Protein AF-A0A820L2K6-F1 (afdb_monomer)

Nearest PDB structures (foldseek):
  6vpf-assembly2_A  TM=1.671E-01  e=7.216E+00  Homo sapiens

Solvent-accessible surface area (backbone atoms only — not comparable to full-atom values): 13114 Å² total; per-residue (Å²): 139,86,58,89,90,57,78,72,39,79,43,79,48,84,69,95,65,94,72,76,64,58,53,82,76,34,88,43,41,77,49,78,29,68,50,70,67,65,42,49,53,51,50,53,52,48,51,54,49,54,50,33,59,61,49,67,62,42,79,58,65,92,82,68,69,60,86,91,59,66,51,74,70,55,54,60,49,43,43,42,59,53,47,65,74,41,47,82,71,53,84,87,52,91,59,36,60,58,56,34,49,54,52,47,47,63,72,37,61,93,37,67,70,59,45,52,51,49,53,48,46,70,76,68,64,48,64,90,46,32,60,59,51,45,69,67,73,30,72,64,28,53,54,49,56,46,24,38,37,59,64,35,57,68,57,47,56,41,41,37,63,56,53,39,29,30,50,54,52,49,52,52,54,48,51,56,41,69,74,38,93,66,78,75,83,90,73,44,70,92,79,83,71,55,76,66,56,50,48,52,52,67,76,46,67,95,58,56,73,36,53,43,58,89,86,81,68,93

Sequence (218 aa):
MNLPQIDSIFIFCTDKTEDKNFTNEYVKIVGVYEDLDSLYLSLEEQVKFVEKQLETFHIFDQFQKSIGNLPKQSAEFFWFQILKNTIDRFPQNLNSKTQALDICRSYYRGNSKQLKEIDDFENNYQSNSAIQWYSNKSFVYKLISKALRTEDINQLYNFRFFLRDLTKNLAREHHKLMESPEKTLTVYRGMRLSSEELNKFKENQGKIISTDGYLCTT

Structure (mmCIF, N/CA/C/O backbone):
data_AF-A0A820L2K6-F1
#
_entry.id   AF-A0A820L2K6-F1
#
loop_
_atom_site.group_PDB
_atom_site.id
_atom_site.type_symbol
_atom_site.label_atom_id
_atom_site.label_alt_id
_atom_site.label_comp_id
_atom_site.label_asym_id
_atom_site.label_entity_id
_atom_site.label_seq_id
_atom_site.pdbx_PDB_ins_code
_atom_site.Cartn_x
_atom_site.Cartn_y
_atom_site.Cartn_z
_atom_site.occupancy
_atom_site.B_iso_or_equiv
_atom_site.auth_seq_id
_atom_site.auth_comp_id
_atom_site.auth_asym_id
_atom_site.auth_atom_id
_atom_site.pdbx_PDB_model_num
ATOM 1 N N . MET A 1 1 ? 10.761 6.698 -20.585 1.00 47.47 1 MET A N 1
ATOM 2 C CA . MET A 1 1 ? 9.310 6.756 -20.875 1.00 47.47 1 MET A CA 1
ATOM 3 C C . MET A 1 1 ? 8.526 6.425 -19.612 1.00 47.47 1 MET A C 1
ATOM 5 O O . MET A 1 1 ? 8.577 5.289 -19.173 1.00 47.47 1 MET A O 1
ATOM 9 N N . ASN A 1 2 ? 7.817 7.380 -19.006 1.00 49.19 2 ASN A N 1
ATOM 10 C CA . ASN A 1 2 ? 6.852 7.081 -17.942 1.00 49.19 2 ASN A CA 1
ATOM 11 C C . ASN A 1 2 ? 5.496 7.668 -18.344 1.00 49.19 2 ASN A C 1
ATOM 13 O O . ASN A 1 2 ? 5.172 8.801 -18.002 1.00 49.19 2 ASN A O 1
ATOM 17 N N . LEU A 1 3 ? 4.754 6.913 -19.157 1.00 61.94 3 LEU A N 1
ATOM 18 C CA . LEU A 1 3 ? 3.401 7.265 -19.581 1.00 61.94 3 LEU A CA 1
ATOM 19 C C . LEU A 1 3 ? 2.416 6.720 -18.537 1.00 61.94 3 LEU A C 1
ATOM 21 O O . LEU A 1 3 ? 2.362 5.500 -18.376 1.00 61.94 3 LEU A O 1
ATOM 25 N N . PRO A 1 4 ? 1.658 7.564 -17.810 1.00 59.22 4 PRO A N 1
ATOM 26 C CA . PRO A 1 4 ? 0.758 7.113 -16.741 1.00 59.22 4 PRO A CA 1
ATOM 27 C C . PRO A 1 4 ? -0.322 6.136 -17.216 1.00 59.22 4 PRO A C 1
ATOM 29 O O . PRO A 1 4 ? -0.767 5.302 -16.441 1.00 59.22 4 PRO A O 1
ATOM 32 N N . GLN A 1 5 ? -0.710 6.232 -18.489 1.00 67.56 5 GLN A N 1
ATOM 33 C CA . GLN A 1 5 ? -1.733 5.397 -19.123 1.00 67.56 5 GLN A CA 1
ATOM 34 C C . GLN A 1 5 ? -1.284 3.968 -19.467 1.00 67.56 5 GLN A C 1
ATOM 36 O O . GLN A 1 5 ? -2.114 3.159 -19.860 1.00 67.56 5 GLN A O 1
ATOM 41 N N . ILE A 1 6 ? 0.012 3.665 -19.360 1.00 73.69 6 ILE A N 1
ATOM 42 C CA . ILE A 1 6 ? 0.566 2.346 -19.688 1.00 73.69 6 ILE A CA 1
ATOM 43 C C . ILE A 1 6 ? 0.959 1.661 -18.381 1.00 73.69 6 ILE A C 1
ATOM 45 O O . ILE A 1 6 ? 1.820 2.183 -17.671 1.00 73.69 6 ILE A O 1
ATOM 49 N N . ASP A 1 7 ? 0.334 0.529 -18.053 1.00 76.19 7 ASP A N 1
ATOM 50 C CA . ASP A 1 7 ? 0.695 -0.282 -16.878 1.00 76.19 7 ASP A CA 1
ATOM 51 C C . ASP A 1 7 ? 1.946 -1.122 -17.168 1.00 76.19 7 ASP A C 1
ATOM 53 O O . ASP A 1 7 ? 2.978 -0.923 -16.526 1.00 76.19 7 ASP A O 1
ATOM 57 N N . SER A 1 8 ? 1.872 -1.943 -18.219 1.00 84.56 8 SER A N 1
ATOM 58 C CA . SER A 1 8 ? 2.896 -2.919 -18.594 1.00 84.56 8 SER A CA 1
ATOM 59 C C . SER A 1 8 ? 3.145 -2.946 -20.099 1.00 84.56 8 SER A C 1
ATOM 61 O O . SER A 1 8 ? 2.249 -2.678 -20.899 1.00 84.56 8 SER A O 1
ATOM 63 N N . ILE A 1 9 ? 4.383 -3.251 -20.478 1.00 86.50 9 ILE A N 1
ATOM 64 C CA . ILE A 1 9 ? 4.863 -3.361 -21.856 1.00 86.50 9 ILE A CA 1
ATOM 65 C C . ILE A 1 9 ? 5.448 -4.761 -22.038 1.00 86.50 9 ILE A C 1
ATOM 67 O O . ILE A 1 9 ? 6.317 -5.180 -21.273 1.00 86.50 9 ILE A O 1
ATOM 71 N N . PHE A 1 10 ? 4.995 -5.450 -23.080 1.00 89.81 10 PHE A N 1
ATOM 72 C CA . PHE A 1 10 ? 5.483 -6.761 -23.495 1.00 89.81 10 PHE A CA 1
ATOM 73 C C . PHE A 1 10 ? 6.107 -6.622 -24.876 1.00 89.81 10 PHE A C 1
ATOM 75 O O . PHE A 1 10 ? 5.536 -5.960 -25.745 1.00 89.81 10 PHE A O 1
ATOM 82 N N . ILE A 1 11 ? 7.272 -7.227 -25.080 1.00 87.88 11 ILE A N 1
ATOM 83 C CA . ILE A 1 11 ? 7.978 -7.170 -26.359 1.00 87.88 11 ILE A CA 1
ATOM 84 C C . ILE A 1 11 ? 8.081 -8.594 -26.893 1.00 87.88 11 ILE A C 1
ATOM 86 O O . ILE A 1 11 ? 8.684 -9.443 -26.250 1.00 87.88 11 ILE A O 1
ATOM 90 N N . PHE A 1 12 ? 7.502 -8.864 -28.058 1.00 87.81 12 PHE A N 1
ATOM 91 C CA . PHE A 1 12 ? 7.647 -10.148 -28.742 1.00 87.81 12 PHE A CA 1
ATOM 92 C C . PHE A 1 12 ? 8.654 -9.999 -29.883 1.00 87.81 12 PHE A C 1
ATOM 94 O O . PHE A 1 12 ? 8.468 -9.139 -30.745 1.00 87.81 12 PHE A O 1
ATOM 101 N N . CYS A 1 13 ? 9.724 -10.793 -29.874 1.00 82.25 13 CYS A N 1
ATOM 102 C CA . CYS A 1 13 ? 10.782 -10.724 -30.878 1.00 82.25 13 CYS A CA 1
ATOM 103 C C . CYS A 1 13 ? 11.297 -12.122 -31.217 1.00 82.25 13 CYS A C 1
ATOM 105 O O . CYS A 1 13 ? 11.809 -12.826 -30.353 1.00 82.25 13 CYS A O 1
ATOM 107 N N . THR A 1 14 ? 11.195 -12.503 -32.488 1.00 71.88 14 THR A N 1
ATOM 108 C CA . THR A 1 14 ? 11.654 -13.804 -32.998 1.00 71.88 14 THR A CA 1
ATOM 109 C C . THR A 1 14 ? 13.129 -13.805 -33.401 1.00 71.88 14 THR A C 1
ATOM 111 O O . THR A 1 14 ? 13.731 -14.871 -33.498 1.00 71.88 14 THR A O 1
ATOM 114 N N . ASP A 1 15 ? 13.721 -12.626 -33.620 1.00 69.94 15 ASP A N 1
ATOM 115 C CA . ASP A 1 15 ? 15.127 -12.482 -34.000 1.00 69.94 15 ASP A CA 1
ATOM 116 C C . ASP A 1 15 ? 16.006 -12.164 -32.787 1.00 69.94 15 ASP A C 1
ATOM 118 O O . ASP A 1 15 ? 15.718 -11.270 -31.987 1.00 69.94 15 ASP A O 1
ATOM 122 N N . LYS A 1 16 ? 17.120 -12.895 -32.661 1.00 63.25 16 LYS A N 1
ATOM 123 C CA . LYS A 1 16 ? 18.158 -12.659 -31.650 1.00 63.25 16 LYS A CA 1
ATOM 124 C C . LYS A 1 16 ? 18.941 -11.389 -31.989 1.00 63.25 16 LYS A C 1
ATOM 126 O O . LYS A 1 16 ? 20.047 -11.474 -32.512 1.00 63.25 16 LYS A O 1
ATOM 131 N N . THR A 1 17 ? 18.396 -10.214 -31.701 1.00 55.66 17 THR A N 1
ATOM 132 C CA . THR A 1 17 ? 19.185 -8.975 -31.743 1.00 55.66 17 THR A CA 1
ATOM 133 C C . THR A 1 17 ? 19.768 -8.670 -30.367 1.00 55.66 17 THR A C 1
ATOM 135 O O . THR A 1 17 ? 19.082 -8.762 -29.351 1.00 55.66 17 THR A O 1
ATOM 138 N N . GLU A 1 18 ? 21.057 -8.340 -30.363 1.00 54.56 18 GLU A N 1
ATOM 139 C CA . GLU A 1 18 ? 22.020 -8.376 -29.252 1.00 54.56 18 GLU A CA 1
ATOM 140 C C . GLU A 1 18 ? 21.748 -7.441 -28.056 1.00 54.56 18 GLU A C 1
ATOM 142 O O . GLU A 1 18 ? 22.496 -7.482 -27.084 1.00 54.56 18 GLU A O 1
ATOM 147 N N . ASP A 1 19 ? 20.657 -6.677 -28.036 1.00 56.38 19 ASP A N 1
ATOM 148 C CA . ASP A 1 19 ? 20.348 -5.738 -26.951 1.00 56.38 19 ASP A CA 1
ATOM 149 C C . ASP A 1 19 ? 19.101 -6.149 -26.153 1.00 56.38 19 ASP A C 1
ATOM 151 O O . ASP A 1 19 ? 18.050 -5.508 -26.175 1.00 56.38 19 ASP A O 1
ATOM 155 N N . LYS A 1 20 ? 19.227 -7.221 -25.361 1.00 56.69 20 LYS A N 1
ATOM 156 C CA . LYS A 1 20 ? 18.234 -7.581 -24.326 1.00 56.69 20 LYS A CA 1
ATOM 157 C C . LYS A 1 20 ? 18.327 -6.712 -23.057 1.00 56.69 20 LYS A C 1
ATOM 159 O O . LYS A 1 20 ? 17.612 -6.965 -22.093 1.00 56.69 20 LYS A O 1
ATOM 164 N N . ASN A 1 21 ? 19.189 -5.692 -23.032 1.00 56.41 21 ASN A N 1
ATOM 165 C CA . ASN A 1 21 ? 19.516 -4.938 -21.814 1.00 56.41 21 ASN A CA 1
ATOM 166 C C . ASN A 1 21 ? 18.499 -3.846 -21.430 1.00 56.41 21 ASN A C 1
ATOM 168 O O . ASN A 1 21 ? 18.564 -3.328 -20.314 1.00 56.41 21 ASN A O 1
ATOM 172 N N . PHE A 1 22 ? 17.528 -3.513 -22.289 1.00 61.34 22 PHE A N 1
ATOM 173 C CA . PHE A 1 22 ? 16.541 -2.466 -21.979 1.00 61.34 22 PHE A CA 1
ATOM 174 C C . PHE A 1 22 ? 15.506 -2.874 -20.920 1.00 61.34 22 PHE A C 1
ATOM 176 O O . PHE A 1 22 ? 14.883 -2.000 -20.316 1.00 61.34 22 PHE A O 1
ATOM 183 N N . THR A 1 23 ? 15.328 -4.172 -20.647 1.00 56.16 23 THR A N 1
ATOM 184 C CA . THR A 1 23 ? 14.446 -4.655 -19.564 1.00 56.16 23 THR A CA 1
ATOM 185 C C . THR A 1 23 ? 14.890 -4.126 -18.199 1.00 56.16 23 THR A C 1
ATOM 187 O O . THR A 1 23 ? 14.053 -3.758 -17.380 1.00 56.16 23 THR A O 1
ATOM 190 N N . ASN A 1 24 ? 16.201 -3.976 -17.982 1.00 57.91 24 ASN A N 1
ATOM 191 C CA . ASN A 1 24 ? 16.752 -3.403 -16.750 1.00 57.91 24 ASN A CA 1
ATOM 192 C C . ASN A 1 24 ? 16.634 -1.872 -16.688 1.00 57.91 24 ASN A C 1
ATOM 194 O O . ASN A 1 24 ? 16.701 -1.290 -15.605 1.00 57.91 24 ASN A O 1
ATOM 198 N N . GLU A 1 25 ? 16.473 -1.200 -17.830 1.00 61.66 25 GLU A N 1
ATOM 199 C CA . GLU A 1 25 ? 16.386 0.262 -17.887 1.00 61.66 25 GLU A CA 1
ATOM 200 C C . GLU A 1 25 ? 14.963 0.794 -17.677 1.00 61.66 25 GLU A C 1
ATOM 202 O O . GLU A 1 25 ? 14.797 1.935 -17.231 1.00 61.66 25 GLU A O 1
ATOM 207 N N . TYR A 1 26 ? 13.936 -0.015 -17.964 1.00 68.69 26 TYR A N 1
ATOM 208 C CA . TYR A 1 26 ? 12.539 0.413 -17.932 1.00 68.69 26 TYR A CA 1
ATOM 209 C C . TYR A 1 26 ? 11.650 -0.552 -17.148 1.00 68.69 26 TYR A C 1
ATOM 211 O O . TYR A 1 26 ? 11.213 -1.579 -17.649 1.00 68.69 26 TYR A O 1
ATOM 219 N N . VAL A 1 27 ? 11.248 -0.123 -15.953 1.00 70.75 27 VAL A N 1
ATOM 220 C CA . VAL A 1 27 ? 10.466 -0.921 -14.987 1.00 70.75 27 VAL A CA 1
ATOM 221 C C . VAL A 1 27 ? 9.067 -1.328 -15.480 1.00 70.75 27 VAL A C 1
ATOM 223 O O . VAL A 1 27 ? 8.445 -2.213 -14.908 1.00 70.75 27 VAL A O 1
ATOM 226 N N . LYS A 1 28 ? 8.547 -0.687 -16.537 1.00 77.00 28 LYS A N 1
ATOM 227 C CA . LYS A 1 28 ? 7.266 -1.069 -17.161 1.00 77.00 28 LYS A CA 1
ATOM 228 C C . LYS A 1 28 ? 7.406 -2.177 -18.204 1.00 77.00 28 LYS A C 1
ATOM 230 O O . LYS A 1 28 ? 6.387 -2.683 -18.658 1.00 77.00 28 LYS A O 1
ATOM 235 N N . ILE A 1 29 ? 8.624 -2.516 -18.626 1.00 82.81 29 ILE A N 1
ATOM 236 C CA . ILE A 1 29 ? 8.854 -3.650 -19.520 1.00 82.81 29 ILE A CA 1
ATOM 237 C C . ILE A 1 29 ? 8.825 -4.906 -18.657 1.00 82.81 29 ILE A C 1
ATOM 239 O O . ILE A 1 29 ? 9.717 -5.118 -17.842 1.00 82.81 29 ILE A O 1
ATOM 243 N N . VAL A 1 30 ? 7.783 -5.715 -18.832 1.00 83.00 30 VAL A N 1
ATOM 244 C CA . VAL A 1 30 ? 7.606 -6.968 -18.085 1.00 83.00 30 VAL A CA 1
ATOM 245 C C . VAL A 1 30 ? 8.575 -8.024 -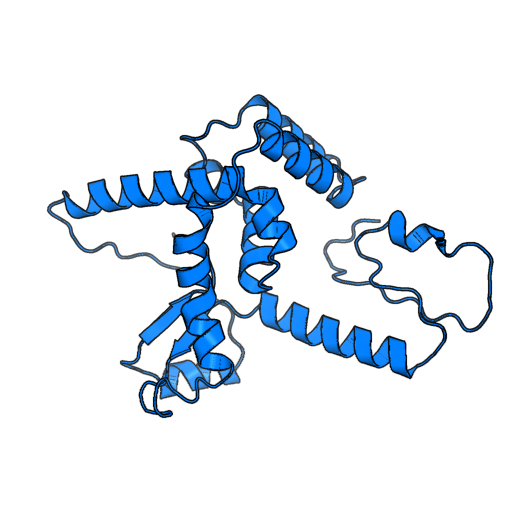18.602 1.00 83.00 30 VAL A C 1
ATOM 247 O O . VAL A 1 30 ? 9.197 -8.737 -17.820 1.00 83.00 30 VAL A O 1
ATOM 250 N N . GLY A 1 31 ? 8.763 -8.076 -19.920 1.00 83.94 31 GLY A N 1
ATOM 251 C CA . GLY A 1 31 ? 9.686 -9.015 -20.532 1.00 83.94 31 GLY A CA 1
ATOM 252 C C . GLY A 1 31 ? 9.797 -8.867 -22.041 1.00 83.94 31 GLY A C 1
ATOM 253 O O . GLY A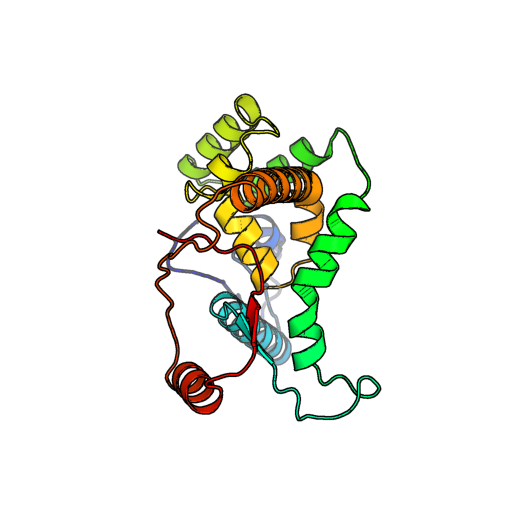 1 31 ? 9.022 -8.158 -22.694 1.00 83.94 31 GLY A O 1
ATOM 254 N N . VAL A 1 32 ? 10.798 -9.567 -22.569 1.00 85.62 32 VAL A N 1
ATOM 255 C CA . VAL A 1 32 ? 10.998 -9.804 -23.997 1.00 85.62 32 VAL A CA 1
ATOM 256 C C . VAL A 1 32 ? 10.832 -11.304 -24.224 1.00 85.62 32 VAL A C 1
ATOM 258 O O . VAL A 1 32 ? 11.517 -12.090 -23.571 1.00 85.62 32 VAL A O 1
ATOM 261 N N . TYR A 1 33 ? 9.931 -11.687 -25.121 1.00 88.31 33 TYR A N 1
ATOM 262 C CA . TYR A 1 33 ? 9.495 -13.067 -25.331 1.00 88.31 33 TYR A CA 1
ATOM 263 C C . TYR A 1 33 ? 9.814 -13.505 -26.759 1.00 88.31 33 TYR A C 1
ATOM 265 O O . TYR A 1 33 ? 9.616 -12.739 -27.705 1.00 88.31 33 TYR A O 1
ATOM 273 N N . GLU A 1 34 ? 10.312 -14.731 -26.899 1.00 87.56 34 GLU A N 1
ATOM 274 C CA . GLU A 1 34 ? 10.698 -15.326 -28.188 1.00 87.56 34 GLU A CA 1
ATOM 275 C C . GLU A 1 34 ? 9.646 -16.315 -28.709 1.00 87.56 34 GLU A C 1
ATOM 277 O O . GLU A 1 34 ? 9.614 -16.630 -29.897 1.00 87.56 34 GLU A O 1
ATOM 282 N N . ASP A 1 35 ? 8.756 -16.776 -27.832 1.00 90.12 35 ASP A N 1
ATOM 283 C CA . ASP A 1 35 ? 7.676 -17.704 -28.135 1.00 90.12 35 ASP A CA 1
ATOM 284 C C . ASP A 1 35 ? 6.330 -17.177 -27.611 1.00 90.12 35 ASP A C 1
ATOM 286 O O . ASP A 1 35 ? 6.260 -16.340 -26.706 1.00 90.12 35 ASP A O 1
ATOM 290 N N . LEU A 1 36 ? 5.248 -17.628 -28.246 1.00 89.38 36 LEU A N 1
ATOM 291 C CA . LEU A 1 36 ? 3.902 -17.161 -27.925 1.00 89.38 36 LEU A CA 1
ATOM 292 C C . LEU A 1 36 ? 3.398 -17.709 -26.588 1.00 89.38 36 LEU A C 1
ATOM 294 O O . LEU A 1 36 ? 2.608 -17.028 -25.939 1.00 89.38 36 LEU A O 1
ATOM 298 N N . ASP A 1 37 ? 3.849 -18.891 -26.164 1.00 91.88 37 ASP A N 1
ATOM 299 C CA . ASP A 1 37 ? 3.376 -19.523 -24.932 1.00 91.88 37 ASP A CA 1
ATOM 300 C C . ASP A 1 37 ? 3.876 -18.753 -23.702 1.00 91.88 37 ASP A C 1
ATOM 302 O O . ASP A 1 37 ? 3.092 -18.422 -22.811 1.00 91.88 37 ASP A O 1
ATOM 306 N N . SER A 1 38 ? 5.159 -18.383 -23.670 1.00 88.88 38 SER A N 1
ATOM 307 C CA . SER A 1 38 ? 5.744 -17.580 -22.591 1.00 88.88 38 SER A CA 1
ATOM 308 C C . SER A 1 38 ? 5.165 -16.166 -22.538 1.00 88.88 38 SER A C 1
ATOM 310 O O . SER A 1 38 ? 4.880 -15.654 -21.450 1.00 88.88 38 SER A O 1
ATOM 312 N N . LEU A 1 39 ? 4.914 -15.555 -23.702 1.00 90.50 39 LEU A N 1
ATOM 313 C CA . LEU A 1 39 ? 4.201 -14.283 -23.789 1.00 90.50 39 LEU A CA 1
ATOM 314 C C . LEU A 1 39 ? 2.780 -14.410 -23.231 1.00 90.50 39 LEU A C 1
ATOM 316 O O . LEU A 1 39 ? 2.359 -13.571 -22.436 1.00 90.50 39 LEU A O 1
ATOM 320 N N . TYR A 1 40 ? 2.045 -15.448 -23.638 1.00 89.62 40 TYR A N 1
ATOM 321 C CA . TYR A 1 40 ? 0.670 -15.678 -23.206 1.00 89.62 40 TYR A CA 1
ATOM 322 C C . TYR A 1 40 ? 0.586 -15.874 -21.691 1.00 89.62 40 TYR A C 1
ATOM 324 O O . TYR A 1 40 ? -0.213 -15.208 -21.036 1.00 89.62 40 TYR A O 1
ATOM 332 N N . LEU A 1 41 ? 1.452 -16.717 -21.123 1.00 89.12 41 LEU A N 1
ATOM 333 C CA . LEU A 1 41 ? 1.521 -16.935 -19.678 1.00 89.12 41 LEU A CA 1
ATOM 334 C C . LEU A 1 41 ? 1.784 -15.628 -18.926 1.00 89.12 41 LEU A C 1
ATOM 336 O O . LEU A 1 41 ? 1.093 -15.320 -17.957 1.00 89.12 41 LEU A O 1
ATOM 340 N N . SER A 1 42 ? 2.735 -14.821 -19.399 1.00 88.25 42 SER A N 1
ATOM 341 C CA . SER A 1 42 ? 3.065 -13.559 -18.737 1.00 88.25 42 SER A CA 1
ATOM 342 C C . SER A 1 42 ? 1.964 -12.503 -18.878 1.00 88.25 42 SER A C 1
ATOM 344 O O . SER A 1 42 ? 1.721 -11.737 -17.944 1.00 88.25 42 SER A O 1
ATOM 346 N N . LEU A 1 43 ? 1.250 -12.482 -20.008 1.00 88.56 43 LEU A N 1
ATOM 347 C CA . LEU A 1 43 ? 0.046 -11.668 -20.171 1.00 88.56 43 LEU A CA 1
ATOM 348 C C . LEU A 1 43 ? -1.045 -12.096 -19.188 1.00 88.56 43 LEU A C 1
ATOM 350 O O . LEU A 1 43 ? -1.633 -11.242 -18.528 1.00 88.56 43 LEU A O 1
ATOM 354 N N . GLU A 1 44 ? -1.301 -13.398 -19.059 1.00 87.25 44 GLU A N 1
ATOM 355 C CA . GLU A 1 44 ? -2.317 -13.931 -18.149 1.00 87.25 44 GLU A CA 1
ATOM 356 C C . GLU A 1 44 ? -1.993 -13.599 -16.683 1.00 87.25 44 GLU A C 1
ATOM 358 O O . GLU A 1 44 ? -2.866 -13.167 -15.927 1.00 87.25 44 GLU A O 1
ATOM 363 N N . GLU A 1 45 ? -0.728 -13.737 -16.281 1.00 84.69 45 GLU A N 1
ATOM 364 C CA . GLU A 1 45 ? -0.253 -13.336 -14.954 1.00 84.69 45 GLU A CA 1
ATOM 365 C C . GLU A 1 45 ? -0.402 -11.831 -14.718 1.00 84.69 45 GLU A C 1
ATOM 367 O O . GLU A 1 45 ? -0.872 -11.419 -13.653 1.00 84.69 45 GLU A O 1
ATOM 372 N N . GLN A 1 46 ? -0.067 -10.999 -15.708 1.00 83.94 46 GLN A N 1
ATOM 373 C CA . GLN A 1 46 ? -0.199 -9.552 -15.578 1.00 83.94 46 GLN A CA 1
ATOM 374 C C . GLN A 1 46 ? -1.659 -9.109 -15.499 1.00 83.94 46 GLN A C 1
ATOM 376 O O . GLN A 1 46 ? -1.972 -8.207 -14.724 1.00 83.94 46 GLN A O 1
ATOM 381 N N . VAL A 1 47 ? -2.562 -9.730 -16.263 1.00 81.56 47 VAL A N 1
ATOM 382 C CA . VAL A 1 47 ? -4.003 -9.453 -16.171 1.00 81.56 47 VAL A CA 1
ATOM 383 C C . VAL A 1 47 ? -4.495 -9.757 -14.758 1.00 81.56 47 VAL A C 1
ATOM 385 O O . VAL A 1 47 ? -5.050 -8.866 -14.117 1.00 81.56 47 VAL A O 1
ATOM 388 N N . LYS A 1 48 ? -4.174 -10.942 -14.219 1.00 76.69 48 LYS A N 1
ATOM 389 C CA . LYS A 1 48 ? -4.505 -11.313 -12.830 1.00 76.69 48 LYS A CA 1
ATOM 390 C C . LYS A 1 48 ? -3.918 -10.329 -11.814 1.00 76.69 48 LYS A C 1
ATOM 392 O O . LYS A 1 48 ? -4.558 -9.992 -10.821 1.00 76.69 48 LYS A O 1
ATOM 397 N N . PHE A 1 49 ? -2.699 -9.846 -12.044 1.00 73.06 49 PHE A N 1
ATOM 398 C CA . PHE A 1 49 ? -2.048 -8.858 -11.183 1.00 73.06 49 PHE A CA 1
ATOM 399 C C . PHE A 1 49 ? -2.734 -7.484 -11.229 1.00 73.06 49 PHE A C 1
ATOM 401 O O . PHE A 1 49 ? -2.887 -6.834 -10.193 1.00 73.06 49 PHE A O 1
ATOM 408 N N . VAL A 1 50 ? -3.158 -7.029 -12.411 1.00 72.69 50 VAL A N 1
ATOM 409 C CA . VAL A 1 50 ? -3.918 -5.781 -12.578 1.00 72.69 50 VAL A CA 1
ATOM 410 C C . VAL A 1 50 ? -5.292 -5.898 -11.924 1.00 72.69 50 VAL A C 1
ATOM 412 O O . VAL A 1 50 ? -5.708 -4.969 -11.235 1.00 72.69 50 VAL A O 1
ATOM 415 N N . GLU A 1 51 ? -5.963 -7.038 -12.071 1.00 69.00 51 GLU A N 1
ATOM 416 C CA . GLU A 1 51 ? -7.229 -7.333 -11.395 1.00 69.00 51 GLU A CA 1
ATOM 417 C C . GLU A 1 51 ? -7.068 -7.289 -9.870 1.00 69.00 51 GLU A C 1
ATOM 419 O O . GLU A 1 51 ? -7.776 -6.526 -9.212 1.00 69.00 51 GLU A O 1
ATOM 424 N N . LYS A 1 52 ? -6.049 -7.957 -9.309 1.00 66.12 52 LYS A N 1
ATOM 425 C CA . LYS A 1 52 ? -5.719 -7.869 -7.873 1.00 66.12 52 LYS A CA 1
ATOM 426 C C . LYS A 1 52 ? -5.459 -6.439 -7.388 1.00 66.12 52 LYS A C 1
ATOM 428 O O . LYS A 1 52 ? -5.762 -6.102 -6.252 1.00 66.12 52 LYS A O 1
ATOM 433 N N . GLN A 1 53 ? -4.902 -5.555 -8.221 1.00 64.12 53 GLN A N 1
ATOM 434 C CA . GLN A 1 53 ? -4.729 -4.144 -7.839 1.00 64.12 53 GLN A CA 1
ATOM 435 C C . GLN A 1 53 ? -6.045 -3.358 -7.751 1.00 64.12 53 GLN A C 1
ATOM 437 O O . GLN A 1 53 ? -6.066 -2.284 -7.133 1.00 64.12 53 GLN A O 1
ATOM 442 N N . LEU A 1 54 ? -7.100 -3.838 -8.409 1.00 59.91 54 LEU A N 1
ATOM 443 C CA . LEU A 1 54 ? -8.441 -3.261 -8.358 1.00 59.91 54 LEU A CA 1
ATOM 444 C C . LEU A 1 54 ? -9.239 -3.828 -7.179 1.00 59.91 54 LEU A C 1
ATOM 446 O O . LEU A 1 54 ? -9.994 -3.078 -6.553 1.00 59.91 54 LEU A O 1
ATOM 450 N N . GLU A 1 55 ? -9.011 -5.095 -6.833 1.00 61.00 55 GLU A N 1
ATOM 451 C CA . GLU A 1 55 ? -9.556 -5.716 -5.629 1.00 61.00 55 GLU A CA 1
ATOM 452 C C . GLU A 1 55 ? -9.074 -4.959 -4.376 1.00 61.00 55 GLU A C 1
ATOM 454 O O . GLU A 1 55 ? -7.921 -4.534 -4.251 1.00 61.00 55 GLU A O 1
ATOM 459 N N . THR A 1 56 ? -10.009 -4.659 -3.475 1.00 58.72 56 THR A N 1
ATOM 460 C CA . THR A 1 56 ? -9.742 -3.859 -2.262 1.00 58.72 56 THR A CA 1
ATOM 461 C C . THR A 1 56 ? -10.157 -4.599 -0.982 1.00 58.72 56 THR A C 1
ATOM 463 O O . THR A 1 56 ? -9.957 -4.082 0.122 1.00 58.72 56 THR A O 1
ATOM 466 N N . PHE A 1 57 ? -10.796 -5.761 -1.119 1.00 63.69 57 PHE A N 1
ATOM 467 C CA . PHE A 1 57 ? -11.365 -6.521 -0.016 1.00 63.69 57 PHE A CA 1
ATOM 468 C C . PHE A 1 57 ? -11.620 -7.981 -0.412 1.00 63.69 57 PHE A C 1
ATOM 470 O O . PHE A 1 57 ? -11.937 -8.292 -1.562 1.00 63.69 57 PHE A O 1
ATOM 477 N N . HIS A 1 58 ? -11.641 -8.847 0.599 1.00 63.84 58 HIS A N 1
ATOM 478 C CA . HIS A 1 58 ? -12.114 -10.224 0.499 1.00 63.84 58 HIS A CA 1
ATOM 479 C C . HIS A 1 58 ? -13.374 -10.420 1.356 1.00 63.84 58 HIS A C 1
ATOM 481 O O . HIS A 1 58 ? -13.453 -9.959 2.500 1.00 63.84 58 HIS A O 1
ATOM 487 N N . ILE A 1 59 ? -14.377 -11.118 0.813 1.00 59.03 59 ILE A N 1
ATOM 488 C CA . ILE A 1 59 ? -15.616 -11.463 1.530 1.00 59.03 59 ILE A CA 1
ATOM 489 C C . ILE A 1 59 ? -15.456 -12.852 2.146 1.00 59.03 59 ILE A C 1
ATOM 491 O O . ILE A 1 59 ? -15.156 -13.811 1.437 1.00 59.03 59 ILE A O 1
ATOM 495 N N . PHE A 1 60 ? -15.689 -12.974 3.455 1.00 55.25 60 PHE A N 1
ATOM 496 C CA . PHE A 1 60 ? -15.606 -14.260 4.144 1.00 55.25 60 PHE A CA 1
ATOM 497 C C . PHE A 1 60 ? -16.961 -14.955 4.194 1.00 55.25 60 PHE A C 1
ATOM 499 O O . PHE A 1 60 ? -17.913 -14.448 4.796 1.00 55.25 60 PHE A O 1
ATOM 506 N N . ASP A 1 61 ? -17.034 -16.152 3.614 1.00 56.91 61 ASP A N 1
ATOM 507 C CA . ASP A 1 61 ?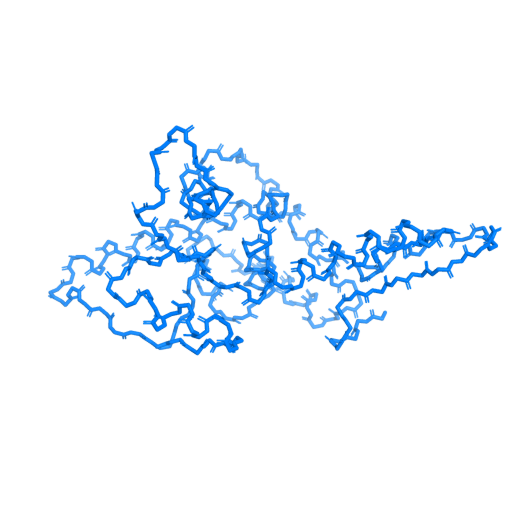 -18.184 -17.035 3.770 1.00 56.91 61 ASP A CA 1
ATOM 508 C C . ASP A 1 61 ? -17.902 -18.116 4.819 1.00 56.91 61 ASP A C 1
ATOM 510 O O . ASP A 1 61 ? -17.343 -19.174 4.532 1.00 56.91 61 ASP A O 1
ATOM 514 N N . GLN A 1 62 ? -18.319 -17.855 6.058 1.00 49.62 62 GLN A N 1
ATOM 515 C CA . GLN A 1 62 ? -18.120 -18.751 7.206 1.00 49.62 62 GLN A CA 1
ATOM 516 C C . GLN A 1 62 ? -18.772 -20.143 7.056 1.00 49.62 62 GLN A C 1
ATOM 518 O O . GLN A 1 62 ? -18.516 -21.030 7.867 1.0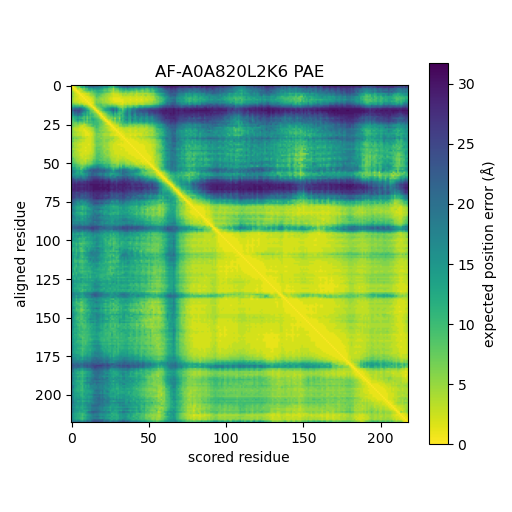0 49.62 62 GLN A O 1
ATOM 523 N N . PHE A 1 63 ? -19.612 -20.349 6.036 1.00 51.62 63 PHE A N 1
ATOM 524 C CA . PHE A 1 63 ? -20.296 -21.617 5.776 1.00 51.62 63 PHE A CA 1
ATOM 525 C C . PHE A 1 63 ? -19.552 -22.538 4.790 1.00 51.62 63 PHE A C 1
ATOM 527 O O . PHE A 1 63 ? -19.963 -23.686 4.602 1.00 51.62 63 PHE A O 1
ATOM 534 N N . GLN A 1 64 ? -18.415 -22.114 4.222 1.00 48.34 64 GLN A N 1
ATOM 535 C CA . GLN A 1 64 ? -17.549 -22.973 3.406 1.00 48.34 64 GLN A CA 1
ATOM 536 C C . GLN A 1 64 ? -16.432 -23.646 4.233 1.00 48.34 64 GLN A C 1
ATOM 538 O O . GLN A 1 64 ? -15.258 -23.342 4.086 1.00 48.34 64 GLN A O 1
ATOM 543 N N . LYS A 1 65 ? -16.837 -24.646 5.034 1.00 43.19 65 LYS A N 1
ATOM 544 C CA . LYS A 1 65 ? -16.042 -25.772 5.591 1.00 43.19 65 LYS A CA 1
ATOM 545 C C . LYS A 1 65 ? -14.836 -25.463 6.510 1.00 43.19 65 LYS A C 1
ATOM 547 O O . LYS A 1 65 ? -14.249 -24.395 6.548 1.00 43.19 65 LYS A O 1
ATOM 552 N N . SER A 1 66 ? -14.518 -26.475 7.323 1.00 42.91 66 SER A N 1
ATOM 553 C CA . SER A 1 66 ? -13.551 -26.483 8.428 1.00 42.91 66 SER A CA 1
ATOM 554 C C . SER A 1 66 ? -12.157 -25.950 8.082 1.00 42.91 66 SER A C 1
ATOM 556 O O . SER A 1 66 ? -11.628 -26.263 7.018 1.00 42.91 66 SER A O 1
ATOM 558 N N . ILE A 1 67 ? -11.514 -25.332 9.080 1.00 46.88 67 ILE A N 1
ATOM 559 C CA . ILE A 1 67 ? -10.115 -24.851 9.139 1.00 46.88 67 ILE A CA 1
ATOM 560 C C . ILE A 1 67 ? -9.081 -25.832 8.529 1.00 46.88 67 ILE A C 1
ATOM 562 O O . ILE A 1 67 ? -8.033 -25.405 8.060 1.00 46.88 67 ILE A O 1
ATOM 566 N N . GLY A 1 68 ? -9.371 -27.139 8.488 1.00 42.75 68 GLY A N 1
ATOM 567 C CA . GLY A 1 68 ? -8.510 -28.160 7.876 1.00 42.75 68 GLY A CA 1
ATOM 568 C C . GLY A 1 68 ? -8.438 -28.157 6.340 1.00 42.75 68 GLY A C 1
ATOM 569 O O . GLY A 1 68 ? -7.548 -28.800 5.801 1.00 42.75 68 GLY A O 1
ATOM 570 N N . ASN A 1 69 ? -9.328 -27.443 5.641 1.00 45.19 69 ASN A N 1
ATOM 571 C CA . ASN A 1 69 ? -9.324 -27.269 4.181 1.00 45.19 69 ASN A CA 1
ATOM 572 C C . ASN A 1 69 ? -9.646 -25.808 3.848 1.00 45.19 69 ASN A C 1
ATOM 574 O O . ASN A 1 69 ? -10.700 -25.520 3.290 1.00 45.19 69 ASN A O 1
ATOM 578 N N . LEU A 1 70 ? -8.763 -24.890 4.243 1.00 46.25 70 LEU A N 1
ATOM 579 C CA . LEU A 1 70 ? -8.846 -23.471 3.895 1.00 46.25 70 LEU A CA 1
ATOM 580 C C . LEU A 1 70 ? -8.785 -23.330 2.357 1.00 46.25 70 LEU A C 1
ATOM 582 O O . LEU A 1 70 ? -7.720 -23.556 1.776 1.00 46.25 70 LEU A O 1
ATOM 586 N N . PRO A 1 71 ? -9.885 -22.981 1.656 1.00 55.69 71 PRO A N 1
ATOM 587 C CA . PRO A 1 71 ? -9.814 -22.639 0.239 1.00 55.69 71 PRO A CA 1
ATOM 588 C C . PRO A 1 71 ? -8.894 -21.424 0.079 1.00 55.69 71 PRO A C 1
ATOM 590 O O . PRO A 1 71 ? -8.796 -20.617 1.001 1.00 55.69 71 PRO A O 1
ATOM 593 N N . LYS A 1 72 ? -8.260 -21.234 -1.081 1.00 56.78 72 LYS A N 1
ATOM 594 C CA . LYS A 1 72 ? -7.381 -20.079 -1.371 1.00 56.78 72 LYS A CA 1
ATOM 595 C C . LYS A 1 72 ? -7.937 -18.726 -0.860 1.00 56.78 72 LYS A C 1
ATOM 597 O O . LYS A 1 72 ? -7.207 -17.972 -0.229 1.00 56.78 72 LYS A O 1
ATOM 602 N N . GLN A 1 73 ? -9.252 -18.515 -0.981 1.00 54.22 73 GLN A N 1
ATOM 603 C CA . GLN A 1 73 ? -9.994 -17.342 -0.474 1.00 54.22 73 GLN A CA 1
ATOM 604 C C . GLN A 1 73 ? -9.870 -17.084 1.037 1.00 54.22 73 GLN A C 1
ATOM 606 O O . GLN A 1 73 ? -9.939 -15.951 1.501 1.00 54.22 73 GLN A O 1
ATOM 611 N N . SER A 1 74 ? -9.702 -18.131 1.836 1.00 59.66 74 SER A N 1
ATOM 612 C CA . SER A 1 74 ? -9.555 -18.003 3.285 1.00 59.66 74 SER A CA 1
ATOM 613 C C . SER A 1 74 ? -8.123 -17.661 3.709 1.00 59.66 74 SER A C 1
ATOM 615 O O . SER A 1 74 ? -7.945 -16.979 4.712 1.00 59.66 74 SER A O 1
ATOM 617 N N . ALA A 1 75 ? -7.106 -18.048 2.929 1.00 64.88 75 ALA A N 1
ATOM 618 C CA . ALA A 1 75 ? -5.733 -17.582 3.135 1.00 64.88 75 ALA A CA 1
ATOM 619 C C . ALA A 1 75 ? -5.598 -16.087 2.794 1.00 64.88 75 ALA A C 1
ATOM 621 O O . ALA A 1 75 ? -5.005 -15.336 3.567 1.00 64.88 75 ALA A O 1
ATOM 622 N N . GLU A 1 76 ? -6.235 -15.661 1.700 1.00 66.56 76 GLU A N 1
ATOM 623 C CA . GLU A 1 76 ? -6.365 -14.259 1.277 1.00 66.56 76 GLU A CA 1
ATOM 624 C C . GLU A 1 76 ? -7.027 -13.401 2.380 1.00 66.56 76 GLU A C 1
ATOM 626 O O . GLU A 1 76 ? -6.515 -12.348 2.756 1.00 66.56 76 GLU A O 1
ATOM 631 N N . PHE A 1 77 ? -8.079 -13.906 3.041 1.00 69.69 77 PHE A N 1
ATOM 632 C CA . PHE A 1 77 ? -8.734 -13.206 4.159 1.00 69.69 77 PHE A CA 1
ATOM 633 C C . PHE A 1 77 ? -7.801 -12.900 5.349 1.00 69.69 77 PHE A C 1
ATOM 635 O O . PHE A 1 77 ? -7.917 -11.842 5.980 1.00 69.69 77 PHE A O 1
ATOM 642 N N . PHE A 1 78 ? -6.886 -13.820 5.676 1.00 78.44 78 PHE A N 1
ATOM 643 C CA . PHE A 1 78 ? -5.968 -13.677 6.812 1.00 78.44 78 PHE A CA 1
ATOM 644 C C . PHE A 1 78 ? -4.646 -12.996 6.456 1.00 78.44 78 PHE A C 1
ATOM 646 O O . PHE A 1 78 ? -3.926 -12.595 7.375 1.00 78.44 78 PHE A O 1
ATOM 653 N N . TRP A 1 79 ? -4.327 -12.833 5.170 1.00 83.31 79 TRP A N 1
ATOM 654 C CA . TRP A 1 79 ? -3.045 -12.308 4.698 1.00 83.31 79 TRP A CA 1
ATOM 655 C C . TRP A 1 79 ? -2.638 -11.013 5.411 1.00 83.31 79 TRP A C 1
ATOM 657 O O . TRP A 1 79 ? -1.599 -10.963 6.076 1.00 83.31 79 TRP A O 1
ATOM 667 N N . PHE A 1 80 ? -3.486 -9.981 5.358 1.00 84.81 80 PHE A N 1
ATOM 668 C CA . PHE A 1 80 ? -3.160 -8.685 5.954 1.00 84.81 80 PHE A CA 1
ATOM 669 C C . PHE A 1 80 ? -3.027 -8.753 7.486 1.00 84.81 80 PHE A C 1
ATOM 671 O O . PHE A 1 80 ? -2.199 -8.055 8.076 1.00 84.81 80 PHE A O 1
ATOM 678 N N . GLN A 1 81 ? -3.781 -9.641 8.146 1.00 84.75 81 GLN A N 1
ATOM 679 C CA . GLN A 1 81 ? -3.679 -9.854 9.595 1.00 84.75 81 GLN A CA 1
ATOM 680 C C . GLN A 1 81 ? -2.358 -10.534 9.970 1.00 84.75 81 GLN A C 1
ATOM 682 O O . GLN A 1 81 ? -1.697 -10.136 10.932 1.00 84.75 81 GLN A O 1
ATOM 687 N N . ILE A 1 82 ? -1.937 -11.530 9.186 1.00 86.50 82 ILE A N 1
ATOM 688 C CA . ILE A 1 82 ? -0.640 -12.194 9.346 1.00 86.50 82 ILE A CA 1
ATOM 689 C C . ILE A 1 82 ? 0.489 -11.191 9.110 1.00 86.50 82 ILE A C 1
ATOM 691 O O . ILE A 1 82 ? 1.415 -11.117 9.922 1.00 86.50 82 ILE A O 1
ATOM 695 N N . LEU A 1 83 ? 0.398 -10.372 8.058 1.00 87.88 83 LEU A N 1
ATOM 696 C CA . LEU A 1 83 ? 1.358 -9.304 7.790 1.00 87.88 83 LEU A CA 1
ATOM 697 C C . LEU A 1 83 ? 1.468 -8.358 8.992 1.00 87.88 83 LEU A C 1
ATOM 699 O O . LEU A 1 83 ? 2.559 -8.144 9.514 1.00 87.88 83 LEU A O 1
ATOM 703 N N . LYS A 1 84 ? 0.343 -7.845 9.499 1.00 85.25 84 LYS A N 1
ATOM 704 C CA . LYS A 1 84 ? 0.330 -6.938 10.655 1.00 85.25 84 LYS A CA 1
ATOM 705 C C . LYS A 1 84 ? 1.023 -7.541 11.881 1.00 85.25 84 LYS A C 1
ATOM 707 O O . LYS A 1 84 ? 1.812 -6.863 12.531 1.00 85.25 84 LYS A O 1
ATOM 712 N N . ASN A 1 85 ? 0.788 -8.825 12.150 1.00 85.06 85 ASN A N 1
ATOM 713 C CA . ASN A 1 85 ? 1.396 -9.550 13.271 1.00 85.06 85 ASN A CA 1
ATOM 714 C C . ASN A 1 85 ? 2.876 -9.923 13.052 1.00 85.06 85 ASN A C 1
ATOM 716 O O . ASN A 1 85 ? 3.553 -10.345 13.996 1.00 85.06 85 ASN A O 1
ATOM 720 N N . THR A 1 86 ? 3.389 -9.803 11.825 1.00 87.44 86 THR A N 1
ATOM 721 C CA . THR A 1 86 ? 4.772 -10.153 11.465 1.00 87.44 86 THR A CA 1
ATOM 722 C C . THR A 1 86 ? 5.662 -8.939 11.216 1.00 87.44 86 THR A C 1
ATOM 724 O O . THR A 1 86 ? 6.872 -9.070 11.389 1.00 87.44 86 THR A O 1
ATOM 727 N N . ILE A 1 87 ? 5.103 -7.757 10.916 1.00 86.50 87 ILE A N 1
ATOM 728 C CA . ILE A 1 87 ? 5.858 -6.509 10.680 1.00 86.50 87 ILE A CA 1
ATOM 729 C C . ILE A 1 87 ? 6.880 -6.231 11.794 1.00 86.50 87 ILE A C 1
ATOM 731 O O . ILE A 1 87 ? 8.033 -5.906 11.507 1.00 86.50 87 ILE A O 1
ATOM 735 N N . ASP A 1 88 ? 6.494 -6.399 13.062 1.00 81.81 88 ASP A N 1
ATOM 736 C CA . ASP A 1 88 ? 7.386 -6.146 14.204 1.00 81.81 88 ASP A CA 1
ATOM 737 C C . ASP A 1 88 ? 8.531 -7.164 14.327 1.00 81.81 88 ASP A C 1
ATOM 739 O O . ASP A 1 88 ? 9.551 -6.875 14.954 1.00 81.81 88 ASP A O 1
ATOM 743 N N . ARG A 1 89 ? 8.392 -8.339 13.703 1.00 85.44 89 ARG A N 1
ATOM 744 C CA . ARG A 1 89 ? 9.412 -9.398 13.691 1.00 85.44 89 ARG A CA 1
ATOM 745 C C . ARG A 1 89 ? 10.443 -9.207 12.584 1.00 85.44 89 ARG A C 1
ATOM 747 O O . ARG A 1 89 ? 11.459 -9.898 12.591 1.00 85.44 89 ARG A O 1
ATOM 754 N N . PHE A 1 90 ? 10.206 -8.305 11.628 1.00 83.81 90 PHE A N 1
ATOM 755 C CA . PHE A 1 90 ? 11.181 -8.064 10.575 1.00 83.81 90 PHE A CA 1
ATOM 756 C C . PHE A 1 90 ? 12.483 -7.471 11.138 1.00 83.81 90 PHE A C 1
ATOM 758 O O . PHE A 1 90 ? 12.446 -6.586 12.003 1.00 83.81 90 PHE A O 1
ATOM 765 N N . PRO A 1 91 ? 13.649 -7.923 10.637 1.00 80.44 91 PRO A N 1
ATOM 766 C CA . PRO A 1 91 ? 14.943 -7.474 11.117 1.00 80.44 91 PRO A CA 1
ATOM 767 C C . PRO A 1 91 ? 15.108 -5.970 10.910 1.00 80.44 91 PRO A C 1
ATOM 769 O O . PRO A 1 91 ? 14.934 -5.421 9.813 1.00 80.44 91 PRO A O 1
ATOM 772 N N . GLN A 1 92 ? 15.483 -5.314 12.002 1.00 69.44 92 GLN A N 1
ATOM 773 C CA . GLN A 1 92 ? 15.722 -3.885 12.036 1.00 69.44 92 GLN A CA 1
ATOM 774 C C . GLN A 1 92 ? 17.137 -3.619 11.552 1.00 69.44 92 GLN A C 1
ATOM 776 O O . GLN A 1 92 ? 18.105 -3.842 12.271 1.00 69.44 92 GLN A O 1
ATOM 781 N N . ASN A 1 93 ? 17.250 -3.159 10.311 1.00 74.00 93 ASN A N 1
ATOM 782 C CA . ASN A 1 93 ? 18.507 -2.649 9.791 1.00 74.00 93 ASN A CA 1
ATOM 783 C C . ASN A 1 93 ? 18.425 -1.122 9.753 1.00 74.00 93 ASN A C 1
ATOM 785 O O . ASN A 1 93 ? 17.469 -0.577 9.195 1.00 74.00 93 ASN A O 1
ATOM 789 N N . LEU A 1 94 ? 19.436 -0.449 10.304 1.00 67.50 94 LEU A N 1
ATOM 790 C CA . LEU A 1 94 ? 19.619 1.003 10.205 1.00 67.50 94 LEU A CA 1
ATOM 791 C C . LEU A 1 94 ? 19.560 1.487 8.743 1.00 67.50 94 LEU A C 1
ATOM 793 O O . LEU A 1 94 ? 19.023 2.554 8.471 1.00 67.50 94 LEU A O 1
ATOM 797 N N . ASN A 1 95 ? 19.987 0.649 7.793 1.00 84.50 95 ASN A N 1
ATOM 798 C CA . ASN A 1 95 ? 20.025 0.974 6.364 1.00 84.50 95 ASN A CA 1
ATOM 799 C C . ASN A 1 95 ? 18.717 0.672 5.611 1.00 84.50 95 ASN A C 1
ATOM 801 O O . ASN A 1 95 ? 18.650 0.858 4.399 1.00 84.50 95 ASN A O 1
ATOM 805 N N . SER A 1 96 ? 17.671 0.192 6.294 1.00 86.62 96 SER A N 1
ATOM 806 C CA . SER A 1 96 ? 16.402 -0.191 5.650 1.00 86.62 96 SER A CA 1
ATOM 807 C C . SER A 1 96 ? 15.713 0.974 4.932 1.00 86.62 96 SER A C 1
ATOM 809 O O . SER A 1 96 ? 15.198 0.777 3.834 1.00 86.62 96 SER A O 1
ATOM 811 N N . LYS A 1 97 ? 15.758 2.188 5.504 1.00 91.44 97 LYS A N 1
ATOM 812 C CA . LYS A 1 97 ? 15.259 3.409 4.849 1.00 91.44 97 LYS A CA 1
ATOM 813 C C . LYS A 1 97 ? 16.021 3.670 3.551 1.00 91.44 97 LYS A C 1
ATOM 815 O O . LYS A 1 97 ? 15.397 3.740 2.502 1.00 91.44 97 LYS A O 1
ATOM 820 N N . THR A 1 98 ? 17.350 3.754 3.607 1.00 92.00 98 THR A N 1
ATOM 821 C CA . THR A 1 98 ? 18.198 4.035 2.436 1.00 92.00 98 THR A CA 1
ATOM 822 C C . THR A 1 98 ? 17.964 3.028 1.312 1.00 92.00 98 THR A C 1
ATOM 824 O O . THR A 1 98 ? 17.658 3.425 0.195 1.00 92.00 98 THR A O 1
ATOM 827 N N . GLN A 1 99 ? 17.970 1.728 1.628 1.00 90.56 99 GLN A N 1
ATOM 828 C CA . GLN A 1 99 ? 17.705 0.666 0.650 1.00 90.56 99 GLN A CA 1
ATOM 829 C C . GLN A 1 99 ? 16.340 0.828 -0.032 1.00 90.56 99 GLN A C 1
ATOM 831 O O . GLN A 1 99 ? 16.235 0.708 -1.251 1.00 90.56 99 GLN A O 1
ATOM 836 N N . ALA A 1 100 ? 15.290 1.125 0.739 1.00 92.31 100 ALA A N 1
ATOM 837 C CA . ALA A 1 100 ? 13.962 1.348 0.182 1.00 92.31 100 ALA A CA 1
ATOM 838 C C . ALA A 1 100 ? 13.924 2.577 -0.738 1.00 92.31 100 ALA A C 1
ATOM 840 O O . ALA A 1 100 ? 13.303 2.530 -1.800 1.00 92.31 100 ALA A O 1
ATOM 841 N N . LEU A 1 101 ? 14.594 3.670 -0.359 1.00 94.62 101 LEU A N 1
ATOM 842 C CA . LEU A 1 101 ? 14.630 4.895 -1.159 1.00 94.62 101 LEU A CA 1
ATOM 843 C C . LEU A 1 101 ? 15.420 4.716 -2.457 1.00 94.62 101 LEU A C 1
ATOM 845 O O . LEU A 1 101 ? 14.980 5.215 -3.490 1.00 94.62 101 LEU A O 1
ATOM 849 N N . ASP A 1 102 ? 16.506 3.947 -2.451 1.00 93.19 102 ASP A N 1
ATOM 850 C CA . ASP A 1 102 ? 17.261 3.636 -3.670 1.00 93.19 102 ASP A CA 1
ATOM 851 C C . ASP A 1 102 ? 16.414 2.836 -4.669 1.00 93.19 102 ASP A C 1
ATOM 853 O O . ASP A 1 102 ? 16.371 3.155 -5.862 1.00 93.19 102 ASP A O 1
ATOM 857 N N . ILE A 1 103 ? 15.641 1.863 -4.175 1.00 90.50 103 ILE A N 1
ATOM 858 C CA . ILE A 1 103 ? 14.660 1.128 -4.986 1.00 90.50 103 ILE A CA 1
ATOM 859 C C . ILE A 1 103 ? 13.604 2.087 -5.551 1.00 90.50 103 ILE A C 1
ATOM 861 O O . ILE A 1 103 ? 13.274 2.012 -6.735 1.00 90.50 103 ILE A O 1
ATOM 865 N N . CYS A 1 104 ? 13.105 3.032 -4.746 1.00 90.75 104 CYS A N 1
ATOM 866 C CA . CYS A 1 104 ? 12.145 4.039 -5.209 1.00 90.75 104 CYS A CA 1
ATOM 867 C C . CYS A 1 104 ? 12.729 4.943 -6.299 1.00 90.75 104 CYS A C 1
ATOM 869 O O . CYS A 1 104 ? 12.052 5.227 -7.288 1.00 90.75 104 CYS A O 1
ATOM 871 N N . ARG A 1 105 ? 13.978 5.394 -6.142 1.00 92.38 105 ARG A N 1
ATOM 872 C CA . ARG A 1 105 ? 14.674 6.239 -7.124 1.00 92.38 105 ARG A CA 1
ATOM 873 C C . ARG A 1 105 ? 14.858 5.515 -8.450 1.00 92.38 105 ARG A C 1
ATOM 875 O O . ARG A 1 105 ? 14.624 6.112 -9.498 1.00 92.38 105 ARG A O 1
ATOM 882 N N . SER A 1 106 ? 15.206 4.230 -8.396 1.00 88.12 106 SER A N 1
ATOM 883 C CA . SER A 1 106 ? 15.258 3.370 -9.579 1.00 88.12 106 SER A CA 1
ATOM 884 C C . SER A 1 106 ? 13.876 3.242 -10.234 1.00 88.12 106 SER A C 1
ATOM 886 O O . SER A 1 106 ? 13.724 3.518 -11.425 1.00 88.12 106 SER A O 1
ATOM 888 N N . TYR A 1 107 ? 12.835 2.956 -9.442 1.00 84.19 107 TYR A N 1
ATOM 889 C CA . TYR A 1 107 ? 11.456 2.829 -9.926 1.00 84.19 107 TYR A CA 1
ATOM 890 C C . TYR A 1 107 ? 10.937 4.100 -10.618 1.00 84.19 107 TYR A C 1
ATOM 892 O O . TYR A 1 107 ? 10.277 4.039 -11.656 1.00 84.19 107 TYR A O 1
ATOM 900 N N . TYR A 1 108 ? 11.252 5.270 -10.062 1.00 84.44 108 TYR A N 1
ATOM 901 C CA . TYR A 1 108 ? 10.822 6.570 -10.575 1.00 84.44 108 TYR A CA 1
ATOM 902 C C . TYR A 1 108 ? 11.877 7.272 -11.438 1.00 84.44 108 TYR A C 1
ATOM 904 O O . TYR A 1 108 ? 11.792 8.488 -11.646 1.00 84.44 108 TYR A O 1
ATOM 912 N N . ARG A 1 109 ? 12.851 6.537 -11.989 1.00 84.38 109 ARG A N 1
ATOM 913 C CA . ARG A 1 109 ? 13.895 7.108 -12.847 1.00 84.38 109 ARG A CA 1
ATOM 914 C C . ARG A 1 109 ? 13.283 7.925 -13.991 1.00 84.38 109 ARG A C 1
ATOM 916 O O . ARG A 1 109 ? 12.346 7.507 -14.671 1.00 84.38 109 ARG A O 1
ATOM 923 N N . GLY A 1 110 ? 13.796 9.142 -14.178 1.00 81.12 110 GLY A N 1
ATOM 924 C CA . GLY A 1 110 ? 13.296 10.092 -15.179 1.00 81.12 110 GLY A CA 1
ATOM 925 C C . GLY A 1 110 ? 11.989 10.810 -14.809 1.00 81.12 110 GLY A C 1
ATOM 926 O O . GLY A 1 110 ? 11.554 11.684 -15.554 1.00 81.12 110 GLY A O 1
ATOM 927 N N . ASN A 1 111 ? 11.368 10.507 -13.663 1.00 83.94 111 ASN A N 1
ATOM 928 C CA . ASN A 1 111 ? 10.222 11.251 -13.140 1.00 83.94 111 ASN A CA 1
ATOM 929 C C . ASN A 1 111 ? 10.691 12.277 -12.099 1.00 83.94 111 ASN A C 1
ATOM 931 O O . ASN A 1 111 ? 10.666 12.025 -10.896 1.00 83.94 111 ASN A O 1
ATOM 935 N N . SER A 1 112 ? 11.104 13.458 -12.566 1.00 89.38 112 SER A N 1
ATOM 936 C CA . SER A 1 112 ? 11.657 14.523 -11.712 1.00 89.38 112 SER A CA 1
ATOM 937 C C . SER A 1 112 ? 10.733 14.937 -10.563 1.00 89.38 112 SER A C 1
ATOM 939 O O . SER A 1 112 ? 11.212 15.269 -9.482 1.00 89.38 112 SER A O 1
ATOM 941 N N . LYS A 1 113 ? 9.409 14.881 -10.762 1.00 88.62 113 LYS A N 1
ATOM 942 C CA . LYS A 1 113 ? 8.428 15.180 -9.712 1.00 88.62 113 LYS A CA 1
ATOM 943 C C . LYS A 1 113 ? 8.476 14.147 -8.586 1.00 88.62 113 LYS A C 1
ATOM 945 O O . LYS A 1 113 ? 8.508 14.537 -7.427 1.00 88.62 113 LYS A O 1
ATOM 950 N N . GLN A 1 114 ? 8.465 12.854 -8.917 1.00 89.25 114 GLN A N 1
ATOM 951 C CA . GLN A 1 114 ? 8.526 11.789 -7.909 1.00 89.25 114 GLN A CA 1
ATOM 952 C C . GLN A 1 114 ? 9.903 11.719 -7.241 1.00 89.25 114 GLN A C 1
ATOM 954 O O . GLN A 1 114 ? 9.969 11.504 -6.040 1.00 89.25 114 GLN A O 1
ATOM 959 N N . LEU A 1 115 ? 10.988 11.978 -7.977 1.00 92.62 115 LEU A N 1
ATOM 960 C CA . LEU A 1 115 ? 12.334 12.039 -7.397 1.00 92.62 115 LEU A CA 1
ATOM 961 C C . LEU A 1 115 ? 12.454 13.150 -6.343 1.00 92.62 115 LEU A C 1
ATOM 963 O O . LEU A 1 115 ? 12.916 12.880 -5.243 1.00 92.62 115 LEU A O 1
ATOM 967 N N . LYS A 1 116 ? 11.926 14.353 -6.613 1.00 94.88 116 LYS A N 1
ATOM 968 C CA . LYS A 1 116 ? 11.867 15.430 -5.607 1.00 94.88 116 LYS A CA 1
ATOM 969 C C . LYS A 1 116 ? 11.050 15.051 -4.371 1.00 94.88 116 LYS A C 1
ATOM 971 O O . LYS A 1 116 ? 11.404 15.437 -3.268 1.00 94.88 116 LYS A O 1
ATOM 976 N N . GLU A 1 117 ? 9.956 14.314 -4.556 1.00 94.00 117 GLU A N 1
ATOM 977 C CA . GLU A 1 117 ? 9.124 13.825 -3.450 1.00 94.00 117 GLU A CA 1
ATOM 978 C C . GLU A 1 117 ? 9.872 12.793 -2.586 1.00 94.00 117 GLU A C 1
ATOM 980 O O . GLU A 1 117 ? 9.730 12.782 -1.366 1.00 94.00 117 GLU A O 1
ATOM 985 N N . ILE A 1 118 ? 10.703 11.954 -3.213 1.00 95.50 118 ILE A N 1
ATOM 986 C CA . ILE A 1 118 ? 11.583 11.008 -2.518 1.00 95.50 118 ILE A CA 1
ATOM 987 C C . ILE A 1 118 ? 12.668 11.750 -1.734 1.00 95.50 118 ILE A C 1
ATOM 989 O O . ILE A 1 118 ? 12.916 11.399 -0.583 1.00 95.50 118 ILE A O 1
ATOM 993 N N . ASP A 1 119 ? 13.283 12.780 -2.317 1.00 96.19 119 ASP A N 1
ATOM 994 C CA . ASP A 1 119 ? 14.305 13.582 -1.634 1.00 96.19 119 ASP A CA 1
ATOM 995 C C . ASP A 1 119 ? 13.707 14.360 -0.448 1.00 96.19 119 ASP A C 1
ATOM 997 O O . ASP A 1 119 ? 14.304 14.427 0.626 1.00 96.19 119 ASP A O 1
ATOM 1001 N N . ASP A 1 120 ? 12.499 14.906 -0.603 1.00 96.19 120 ASP A N 1
ATOM 1002 C CA . ASP A 1 120 ? 11.756 15.548 0.487 1.00 96.19 120 ASP A CA 1
ATOM 1003 C C . ASP A 1 120 ? 11.472 14.557 1.625 1.00 96.19 120 ASP A C 1
ATOM 1005 O O . ASP A 1 120 ? 11.757 14.827 2.793 1.00 96.19 120 ASP A O 1
ATOM 1009 N N . PHE A 1 121 ? 11.002 13.355 1.286 1.00 96.06 121 PHE A N 1
ATOM 1010 C CA . PHE A 1 121 ? 10.808 12.287 2.260 1.00 96.06 121 PHE A CA 1
ATOM 1011 C C . PHE A 1 121 ? 12.117 11.876 2.944 1.00 96.06 121 PHE A C 1
ATOM 1013 O O . PHE A 1 121 ? 12.144 11.673 4.157 1.00 96.06 121 PHE A O 1
ATOM 1020 N N . GLU A 1 122 ? 13.223 11.752 2.210 1.00 95.69 122 GLU A N 1
ATOM 1021 C CA . GLU A 1 122 ? 14.510 11.387 2.799 1.00 95.69 122 GLU A CA 1
ATOM 1022 C C . GLU A 1 122 ? 14.933 12.378 3.888 1.00 95.69 122 GLU A C 1
ATOM 1024 O O . GLU A 1 122 ? 15.307 11.946 4.983 1.00 95.69 122 GLU A O 1
ATOM 1029 N N . ASN A 1 123 ? 14.785 13.675 3.614 1.00 96.12 123 ASN A N 1
ATOM 1030 C CA . ASN A 1 123 ? 15.221 14.756 4.493 1.00 96.12 123 ASN A CA 1
ATOM 1031 C C . ASN A 1 123 ? 14.247 15.044 5.646 1.00 96.12 123 ASN A C 1
ATOM 1033 O O . ASN A 1 123 ? 14.689 15.366 6.747 1.00 96.12 123 ASN A O 1
ATOM 1037 N N . ASN A 1 124 ? 12.936 14.911 5.417 1.00 95.81 124 ASN A N 1
ATOM 1038 C CA . ASN A 1 124 ? 11.908 15.391 6.349 1.00 95.81 124 ASN A CA 1
ATOM 1039 C C . ASN A 1 124 ? 11.096 14.278 7.032 1.00 95.81 124 ASN A C 1
ATOM 1041 O O . ASN A 1 124 ? 10.321 14.552 7.952 1.00 95.81 124 ASN A O 1
ATOM 1045 N N . TYR A 1 125 ? 11.242 13.014 6.618 1.00 95.62 125 TYR A N 1
ATOM 1046 C CA . TYR A 1 125 ? 10.523 11.909 7.251 1.00 95.62 125 TYR A CA 1
ATOM 1047 C C . TYR A 1 125 ? 10.971 11.674 8.697 1.00 95.62 125 TYR A C 1
ATOM 1049 O O . TYR A 1 125 ? 12.153 11.459 8.976 1.00 95.62 125 TYR A O 1
ATOM 1057 N N . GLN A 1 126 ? 9.986 11.597 9.592 1.00 95.50 126 GLN A N 1
ATOM 1058 C CA . GLN A 1 126 ? 10.140 11.194 10.984 1.00 95.50 126 GLN A CA 1
ATOM 1059 C C . GLN A 1 126 ? 9.175 10.044 11.282 1.00 95.50 126 GLN A C 1
ATOM 1061 O O . GLN A 1 126 ? 8.056 10.007 10.771 1.00 95.50 126 GLN A O 1
ATOM 1066 N N . SER A 1 127 ? 9.569 9.114 12.152 1.00 94.62 127 SER A N 1
ATOM 1067 C CA . SER A 1 127 ? 8.746 7.939 12.468 1.00 94.62 127 SER A CA 1
ATOM 1068 C C . SER A 1 127 ? 7.341 8.294 12.963 1.00 94.62 127 SER A C 1
ATOM 1070 O O . SER A 1 127 ? 6.395 7.581 12.661 1.00 94.62 127 SER A O 1
ATOM 1072 N N . ASN A 1 128 ? 7.161 9.406 13.682 1.00 96.00 128 ASN A N 1
ATOM 1073 C CA . ASN A 1 128 ? 5.857 9.873 14.177 1.00 96.00 128 ASN A CA 1
ATOM 1074 C C . ASN A 1 128 ? 4.963 10.519 13.097 1.00 96.00 128 ASN A C 1
ATOM 1076 O O . ASN A 1 128 ? 3.768 10.683 13.337 1.00 96.00 128 ASN A O 1
ATOM 1080 N N . SER A 1 129 ? 5.504 10.866 11.923 1.00 95.31 129 SER A N 1
ATOM 1081 C CA . SER A 1 129 ? 4.756 11.455 10.803 1.00 95.31 129 SER A CA 1
ATOM 1082 C C . SER A 1 129 ? 4.333 10.421 9.752 1.00 95.31 129 SER A C 1
ATOM 1084 O O . SER A 1 129 ? 3.795 10.781 8.705 1.00 95.31 129 SER A O 1
ATOM 1086 N N . ALA A 1 130 ? 4.502 9.119 10.027 1.00 96.06 130 ALA A N 1
ATOM 1087 C CA . ALA A 1 130 ? 4.180 8.042 9.086 1.00 96.06 130 ALA A CA 1
ATOM 1088 C C . ALA A 1 130 ? 2.726 8.069 8.579 1.00 96.06 130 ALA A C 1
ATOM 1090 O O . ALA A 1 130 ? 2.503 7.874 7.386 1.00 96.06 130 ALA A O 1
ATOM 1091 N N . ILE A 1 131 ? 1.744 8.367 9.443 1.00 95.81 131 ILE A N 1
ATOM 1092 C CA . ILE A 1 131 ? 0.334 8.484 9.024 1.00 95.81 131 ILE A CA 1
ATOM 1093 C C . ILE A 1 131 ? 0.168 9.603 7.991 1.00 95.81 131 ILE A C 1
ATOM 1095 O O . ILE A 1 131 ? -0.457 9.378 6.961 1.00 95.81 131 ILE A O 1
ATOM 1099 N N . GLN A 1 132 ? 0.759 10.777 8.231 1.00 95.12 132 GLN A N 1
ATOM 1100 C CA . GLN A 1 132 ? 0.676 11.931 7.329 1.00 95.12 132 GLN A CA 1
ATOM 1101 C C . GLN A 1 132 ? 1.310 11.627 5.966 1.00 95.12 132 GLN A C 1
ATOM 1103 O O . GLN A 1 132 ? 0.731 11.920 4.920 1.00 95.12 132 GLN A O 1
ATOM 1108 N N . TRP A 1 133 ? 2.481 10.989 5.960 1.00 94.94 133 TRP A N 1
ATOM 1109 C CA . TRP A 1 133 ? 3.126 10.566 4.717 1.00 94.94 133 TRP A CA 1
ATOM 1110 C C . TRP A 1 133 ? 2.302 9.525 3.961 1.00 94.94 133 TRP A C 1
ATOM 1112 O O . TRP A 1 133 ? 2.246 9.570 2.733 1.00 94.94 133 TRP A O 1
ATOM 1122 N N . TYR A 1 134 ? 1.624 8.618 4.664 1.00 93.88 134 TYR A N 1
ATOM 1123 C CA . TYR A 1 134 ? 0.754 7.623 4.041 1.00 93.88 134 TYR A CA 1
ATOM 1124 C C . TYR A 1 134 ? -0.582 8.213 3.551 1.00 93.88 134 TYR A C 1
ATOM 1126 O O . TYR A 1 134 ? -1.104 7.776 2.531 1.00 93.88 134 TYR A O 1
ATOM 1134 N N . SER A 1 135 ? -1.143 9.226 4.215 1.00 88.31 135 SER A N 1
ATOM 1135 C CA . SER A 1 135 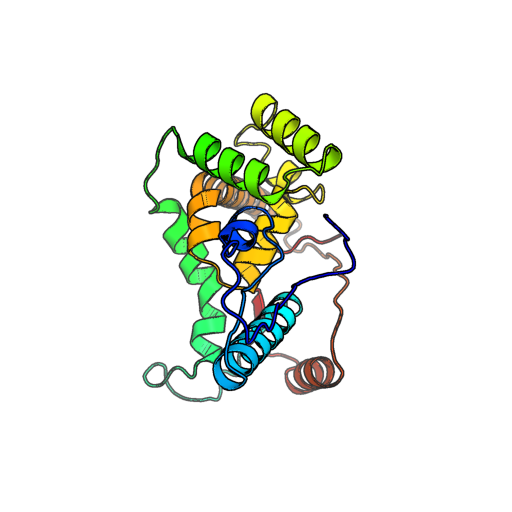? -2.435 9.813 3.831 1.00 88.31 135 SER A CA 1
ATOM 1136 C C . SER A 1 135 ? -2.334 10.841 2.696 1.00 88.31 135 SER A C 1
ATOM 1138 O O . SER A 1 135 ? -3.271 10.978 1.908 1.00 88.31 135 SER A O 1
ATOM 1140 N N . ASN A 1 136 ? -1.188 11.509 2.528 1.00 85.38 136 ASN A N 1
ATOM 1141 C CA . ASN A 1 136 ? -0.987 12.586 1.545 1.00 85.38 136 ASN A CA 1
ATOM 1142 C C . ASN A 1 136 ? -0.827 12.124 0.078 1.00 85.38 136 ASN A C 1
ATOM 1144 O O . ASN A 1 136 ? -0.247 12.837 -0.740 1.00 85.38 136 ASN A O 1
ATOM 1148 N N . LYS A 1 137 ? -1.331 10.934 -0.287 1.00 78.50 137 LYS A N 1
ATOM 1149 C CA . LYS A 1 137 ? -1.201 10.333 -1.635 1.00 78.50 137 LYS A CA 1
ATOM 1150 C C . LYS A 1 137 ? 0.249 10.299 -2.153 1.00 78.50 137 LYS A C 1
ATOM 1152 O O . LYS A 1 137 ? 0.482 10.412 -3.363 1.00 78.50 137 LYS A O 1
ATOM 1157 N N . SER A 1 138 ? 1.204 10.135 -1.238 1.00 86.12 138 SER A N 1
ATOM 1158 C CA . SER A 1 138 ? 2.632 10.149 -1.547 1.00 86.12 138 SER A CA 1
ATOM 1159 C C . SER A 1 138 ? 3.082 8.930 -2.364 1.00 86.12 138 SER A C 1
ATOM 1161 O O . SER A 1 138 ? 2.325 7.974 -2.567 1.00 86.12 138 SER A O 1
ATOM 1163 N N . PHE A 1 139 ? 4.335 8.912 -2.819 1.00 89.19 139 PHE A N 1
ATOM 1164 C CA . PHE A 1 139 ? 4.935 7.724 -3.432 1.00 89.19 139 PHE A CA 1
ATOM 1165 C C . PHE A 1 139 ? 4.883 6.507 -2.492 1.00 89.19 139 PHE A C 1
ATOM 1167 O O . PHE A 1 139 ? 4.622 5.398 -2.957 1.00 89.19 139 PHE A O 1
ATOM 1174 N N . VAL A 1 140 ? 5.046 6.714 -1.179 1.00 92.25 140 VAL A N 1
ATOM 1175 C CA . VAL A 1 140 ? 4.982 5.649 -0.167 1.00 92.25 140 VAL A CA 1
ATOM 1176 C C . VAL A 1 140 ? 3.579 5.062 -0.096 1.00 92.25 140 VAL A C 1
ATOM 1178 O O . VAL A 1 140 ? 3.424 3.843 -0.132 1.00 92.25 140 VAL A O 1
ATOM 1181 N N . TYR A 1 141 ? 2.549 5.915 -0.086 1.00 90.56 141 TYR A N 1
ATOM 1182 C CA . TYR A 1 141 ? 1.157 5.469 -0.170 1.00 90.56 141 TYR A CA 1
ATOM 1183 C C . TYR A 1 141 ? 0.926 4.583 -1.395 1.00 90.56 141 TYR A C 1
ATOM 1185 O O . TYR A 1 141 ? 0.374 3.491 -1.272 1.00 90.56 141 TYR A O 1
ATOM 1193 N N . LYS A 1 142 ? 1.365 5.035 -2.575 1.00 86.56 142 LYS A N 1
ATOM 1194 C CA . LYS A 1 142 ? 1.151 4.318 -3.839 1.00 86.56 142 LYS A CA 1
ATOM 1195 C C . LYS A 1 142 ? 1.852 2.963 -3.847 1.00 86.56 142 LYS A C 1
ATOM 1197 O O . LYS A 1 142 ? 1.216 1.962 -4.167 1.00 86.56 142 LYS A O 1
ATOM 1202 N N . LEU A 1 143 ? 3.140 2.934 -3.499 1.00 90.06 143 LEU A N 1
ATOM 1203 C CA . LEU A 1 143 ? 3.954 1.721 -3.552 1.00 90.06 143 LEU A CA 1
ATOM 1204 C C . LEU A 1 143 ? 3.508 0.699 -2.506 1.00 90.06 143 LEU A C 1
ATOM 1206 O O . LEU A 1 143 ? 3.302 -0.461 -2.852 1.00 90.06 143 LEU A O 1
ATOM 1210 N N . ILE A 1 144 ? 3.260 1.128 -1.266 1.00 92.06 144 ILE A N 1
ATOM 1211 C CA . ILE A 1 144 ? 2.796 0.226 -0.209 1.00 92.06 144 ILE A CA 1
ATOM 1212 C C . ILE A 1 144 ? 1.380 -0.271 -0.495 1.00 92.06 144 ILE A C 1
ATOM 1214 O O . ILE A 1 144 ? 1.132 -1.463 -0.380 1.00 92.06 144 ILE A O 1
ATOM 1218 N N . SER A 1 145 ? 0.447 0.596 -0.906 1.00 87.19 145 SER A N 1
ATOM 1219 C CA . SER A 1 145 ? -0.925 0.154 -1.210 1.00 87.19 145 SER A CA 1
ATOM 1220 C C . SER A 1 145 ? -0.966 -0.807 -2.397 1.00 87.19 145 SER A C 1
ATOM 1222 O O . SER A 1 145 ? -1.758 -1.746 -2.403 1.00 87.19 145 SER A O 1
ATOM 1224 N N . LYS A 1 146 ? -0.100 -0.606 -3.399 1.00 84.94 146 LYS A N 1
ATOM 1225 C CA . LYS A 1 146 ? 0.078 -1.568 -4.491 1.00 84.94 146 LYS A CA 1
ATOM 1226 C C . LYS A 1 146 ? 0.632 -2.896 -3.972 1.00 84.94 146 LYS A C 1
ATOM 1228 O O . LYS A 1 146 ? 0.042 -3.927 -4.273 1.00 84.94 146 LYS A O 1
ATOM 1233 N N . ALA A 1 147 ? 1.702 -2.872 -3.179 1.00 88.38 147 ALA A N 1
ATOM 1234 C CA . ALA A 1 147 ? 2.324 -4.080 -2.636 1.00 88.38 147 ALA A CA 1
ATOM 1235 C C . ALA A 1 147 ? 1.378 -4.871 -1.717 1.00 88.38 147 ALA A C 1
ATOM 1237 O O . ALA A 1 147 ? 1.357 -6.091 -1.769 1.00 88.38 147 ALA A O 1
ATOM 1238 N N . LEU A 1 148 ? 0.547 -4.183 -0.929 1.00 87.31 148 LEU A N 1
ATOM 1239 C CA . LEU A 1 148 ? -0.474 -4.799 -0.080 1.00 87.31 148 LEU A CA 1
ATOM 1240 C C . LEU A 1 148 ? -1.519 -5.565 -0.906 1.00 87.31 148 LEU A C 1
ATOM 1242 O O . LEU A 1 148 ? -1.692 -6.758 -0.687 1.00 87.31 148 LEU A O 1
ATOM 1246 N N . ARG A 1 149 ? -2.126 -4.914 -1.910 1.00 80.31 149 ARG A N 1
ATOM 1247 C CA . ARG A 1 149 ? -3.141 -5.529 -2.794 1.00 80.31 149 ARG A CA 1
ATOM 1248 C C . ARG A 1 149 ? -2.611 -6.671 -3.654 1.00 80.31 149 ARG A C 1
ATOM 1250 O O . ARG A 1 149 ? -3.347 -7.565 -4.039 1.00 80.31 149 ARG A O 1
ATOM 1257 N N . THR A 1 150 ? -1.330 -6.613 -4.000 1.00 79.62 150 THR A N 1
ATOM 1258 C CA . THR A 1 150 ? -0.686 -7.625 -4.849 1.00 79.62 150 THR A CA 1
ATOM 1259 C C . THR A 1 150 ? 0.080 -8.669 -4.049 1.00 79.62 150 THR A C 1
ATOM 1261 O O . THR A 1 150 ? 0.678 -9.560 -4.643 1.00 79.62 150 THR A O 1
ATOM 1264 N N . GLU A 1 151 ? 0.045 -8.570 -2.716 1.00 85.62 151 GLU A N 1
ATOM 1265 C CA . GLU A 1 151 ? 0.739 -9.471 -1.793 1.00 85.62 151 GLU A CA 1
ATOM 1266 C C . GLU A 1 151 ? 2.258 -9.553 -2.071 1.00 85.62 151 GLU A C 1
ATOM 1268 O O . GLU A 1 151 ? 2.901 -10.573 -1.829 1.00 85.62 151 GLU A O 1
ATOM 1273 N N . ASP A 1 152 ? 2.859 -8.463 -2.569 1.00 86.88 152 ASP A N 1
ATOM 1274 C CA . ASP A 1 152 ? 4.288 -8.383 -2.897 1.00 86.88 152 ASP A CA 1
ATOM 1275 C C . ASP A 1 152 ? 5.127 -8.286 -1.616 1.00 86.88 152 ASP A C 1
ATOM 1277 O O . ASP A 1 152 ? 5.465 -7.207 -1.114 1.00 86.88 152 ASP A O 1
ATOM 1281 N N . ILE A 1 153 ? 5.465 -9.455 -1.076 1.00 88.12 153 ILE A N 1
ATOM 1282 C CA . ILE A 1 153 ? 6.217 -9.607 0.174 1.00 88.12 153 ILE A CA 1
ATOM 1283 C C . ILE A 1 153 ? 7.581 -8.919 0.093 1.00 88.12 153 ILE A C 1
ATOM 1285 O O . ILE A 1 153 ? 8.028 -8.329 1.078 1.00 88.12 153 ILE A O 1
ATOM 1289 N N . ASN A 1 154 ? 8.236 -8.954 -1.069 1.00 89.12 154 ASN A N 1
ATOM 1290 C CA . ASN A 1 154 ? 9.556 -8.357 -1.248 1.00 89.12 154 ASN A CA 1
ATOM 1291 C C . ASN A 1 154 ? 9.476 -6.833 -1.135 1.00 89.12 154 ASN A C 1
ATOM 1293 O O . ASN A 1 154 ? 10.260 -6.227 -0.400 1.00 89.12 154 ASN A O 1
ATOM 1297 N N . GLN A 1 155 ? 8.494 -6.207 -1.791 1.00 89.44 155 GLN A N 1
ATOM 1298 C CA . GLN A 1 155 ? 8.263 -4.773 -1.627 1.00 89.44 155 GLN A CA 1
ATOM 1299 C C . GLN A 1 155 ? 7.863 -4.415 -0.198 1.00 89.44 155 GLN A C 1
ATOM 1301 O O . GLN A 1 155 ? 8.423 -3.483 0.381 1.00 89.44 155 GLN A O 1
ATOM 1306 N N . LEU A 1 156 ? 6.953 -5.169 0.422 1.00 91.69 156 LEU A N 1
ATOM 1307 C CA . LEU A 1 156 ? 6.568 -4.930 1.816 1.00 91.69 156 LEU A CA 1
ATOM 1308 C C . LEU A 1 156 ? 7.775 -5.037 2.761 1.00 91.69 156 LEU A C 1
ATOM 1310 O O . LEU A 1 156 ? 7.939 -4.205 3.654 1.00 91.69 156 LEU A O 1
ATOM 1314 N N . TYR A 1 157 ? 8.672 -5.996 2.527 1.00 91.00 157 TYR A N 1
ATOM 1315 C CA . TYR A 1 157 ? 9.913 -6.139 3.281 1.00 91.00 157 TYR A CA 1
ATOM 1316 C C . TYR A 1 157 ? 10.875 -4.962 3.067 1.00 91.00 157 TYR A C 1
ATOM 1318 O O . TYR A 1 157 ? 11.491 -4.487 4.028 1.00 91.00 157 TYR A O 1
ATOM 1326 N N . ASN A 1 158 ? 10.990 -4.433 1.847 1.00 91.38 158 ASN A N 1
ATOM 1327 C CA . ASN A 1 158 ? 11.781 -3.226 1.582 1.00 91.38 158 ASN A CA 1
ATOM 1328 C C . ASN A 1 158 ? 11.242 -2.034 2.385 1.00 91.38 158 ASN A C 1
ATOM 1330 O O . ASN A 1 158 ? 12.004 -1.338 3.054 1.00 91.38 158 ASN A O 1
ATOM 1334 N N . PHE A 1 159 ? 9.919 -1.874 2.438 1.00 92.94 159 PHE A N 1
ATOM 1335 C CA . PHE A 1 159 ? 9.245 -0.828 3.212 1.00 92.94 159 PHE A CA 1
ATOM 1336 C C . PHE A 1 159 ? 9.020 -1.162 4.696 1.00 92.94 159 PHE A C 1
ATOM 1338 O O . PHE A 1 159 ? 8.311 -0.421 5.384 1.00 92.94 159 PHE A O 1
ATOM 1345 N N . ARG A 1 160 ? 9.640 -2.220 5.240 1.00 92.50 160 ARG A N 1
ATOM 1346 C CA . ARG A 1 160 ? 9.430 -2.668 6.634 1.00 92.50 160 ARG A CA 1
ATOM 1347 C C . ARG A 1 160 ? 9.615 -1.569 7.680 1.00 92.50 160 ARG A C 1
ATOM 1349 O O . ARG A 1 160 ? 8.878 -1.540 8.664 1.00 92.50 160 ARG A O 1
ATOM 1356 N N . PHE A 1 161 ? 10.564 -0.653 7.463 1.00 92.56 161 PHE A N 1
ATOM 1357 C CA . PHE A 1 161 ? 10.815 0.464 8.379 1.00 92.56 161 PHE A CA 1
ATOM 1358 C C . PHE A 1 161 ? 9.576 1.362 8.493 1.00 92.56 161 PHE A C 1
ATOM 1360 O O . PHE A 1 161 ? 9.110 1.644 9.596 1.00 92.56 161 PHE A O 1
ATOM 1367 N N . PHE A 1 162 ? 8.995 1.729 7.348 1.00 94.44 162 PHE A N 1
ATOM 1368 C CA . PHE A 1 162 ? 7.836 2.602 7.269 1.00 94.44 162 PHE A CA 1
ATOM 1369 C C . PHE A 1 162 ? 6.571 1.886 7.730 1.00 94.44 162 PHE A C 1
ATOM 1371 O O . PHE A 1 162 ? 5.786 2.458 8.477 1.00 94.44 162 PHE A O 1
ATOM 1378 N N . LEU A 1 163 ? 6.373 0.629 7.318 1.00 94.12 163 LEU A N 1
ATOM 1379 C CA . LEU A 1 163 ? 5.216 -0.176 7.716 1.00 94.12 163 LEU A CA 1
ATOM 1380 C C . LEU A 1 163 ? 5.125 -0.332 9.233 1.00 94.12 163 LEU A C 1
ATOM 1382 O O . LEU A 1 163 ? 4.038 -0.221 9.800 1.00 94.12 163 LEU A O 1
ATOM 1386 N N . ARG A 1 164 ? 6.261 -0.543 9.902 1.00 92.44 164 ARG A N 1
ATOM 1387 C CA . ARG A 1 164 ? 6.320 -0.603 11.362 1.00 92.44 164 ARG A CA 1
ATOM 1388 C C . ARG A 1 164 ? 5.920 0.724 11.992 1.00 92.44 164 ARG A C 1
ATOM 1390 O O . ARG A 1 164 ? 5.076 0.747 12.885 1.00 92.44 164 ARG A O 1
ATOM 1397 N N . ASP A 1 165 ? 6.508 1.820 11.528 1.00 94.44 165 ASP A N 1
ATOM 1398 C CA 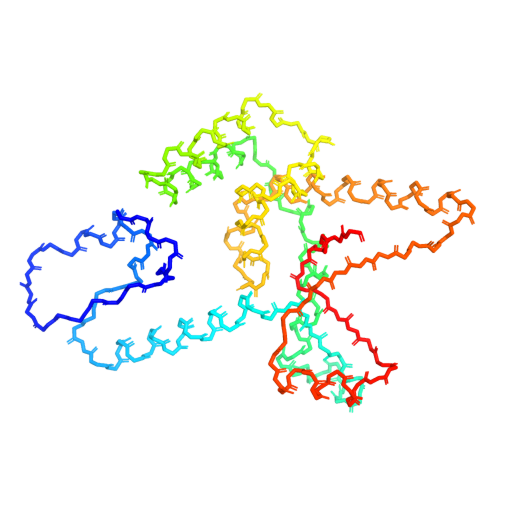. ASP A 1 165 ? 6.223 3.149 12.065 1.00 94.44 165 ASP A CA 1
ATOM 1399 C C . ASP A 1 165 ? 4.746 3.518 11.830 1.00 94.44 165 ASP A C 1
ATOM 1401 O O . ASP A 1 165 ? 4.066 3.981 12.746 1.00 94.44 165 ASP A O 1
ATOM 1405 N N . LEU A 1 166 ? 4.197 3.213 10.651 1.00 94.81 166 LEU A N 1
ATOM 1406 C CA . LEU A 1 166 ? 2.778 3.378 10.334 1.00 94.81 166 LEU A CA 1
ATOM 1407 C C . LEU A 1 166 ? 1.885 2.556 11.275 1.00 94.81 166 LEU A C 1
ATOM 1409 O O . LEU A 1 166 ? 0.970 3.113 11.880 1.00 94.81 166 LEU A O 1
ATOM 1413 N N . THR A 1 167 ? 2.179 1.264 11.451 1.00 92.81 167 THR A N 1
ATOM 1414 C CA . THR A 1 167 ? 1.410 0.361 12.329 1.00 92.81 167 THR A CA 1
ATOM 1415 C C . THR A 1 167 ? 1.391 0.872 13.768 1.00 92.81 167 THR A C 1
ATOM 1417 O O . THR A 1 167 ? 0.331 0.930 14.393 1.00 92.81 167 THR A O 1
ATOM 1420 N N . LYS A 1 168 ? 2.548 1.301 14.288 1.00 93.00 168 LYS A N 1
ATOM 1421 C CA . LYS A 1 168 ? 2.679 1.833 15.651 1.00 93.00 168 LYS A CA 1
ATOM 1422 C C . LYS A 1 168 ? 1.904 3.129 15.846 1.00 93.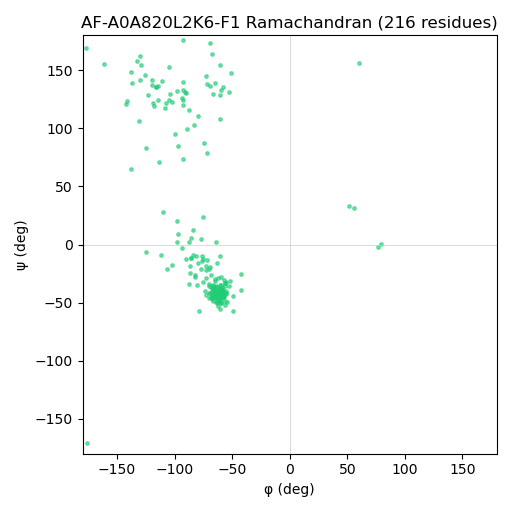00 168 LYS A C 1
ATOM 1424 O O . LYS A 1 168 ? 1.204 3.274 16.846 1.00 93.00 168 LYS A O 1
ATOM 1429 N N . ASN A 1 169 ? 1.996 4.062 14.898 1.00 95.31 169 ASN A N 1
ATOM 1430 C CA . ASN A 1 169 ? 1.228 5.301 14.986 1.00 95.31 169 ASN A CA 1
ATOM 1431 C C . ASN A 1 169 ? -0.278 5.026 14.919 1.00 95.31 169 ASN A C 1
ATOM 1433 O O . ASN A 1 169 ? -1.016 5.584 15.723 1.00 95.31 169 ASN A O 1
ATOM 1437 N N . LEU A 1 170 ? -0.737 4.140 14.028 1.00 93.69 170 LEU A N 1
ATOM 1438 C CA . LEU A 1 170 ? -2.154 3.774 13.938 1.00 93.69 170 LEU A CA 1
ATOM 1439 C C . LEU A 1 170 ? -2.660 3.118 15.227 1.00 93.69 170 LEU A C 1
ATOM 1441 O O . LEU A 1 170 ? -3.749 3.452 15.684 1.00 93.69 170 LEU A O 1
ATOM 1445 N N . ALA A 1 171 ? -1.870 2.238 15.849 1.00 92.25 171 ALA A N 1
ATOM 1446 C CA . ALA A 1 171 ? -2.212 1.650 17.144 1.00 92.25 171 ALA A CA 1
ATOM 1447 C C . ALA A 1 171 ? -2.343 2.720 18.242 1.00 92.25 171 ALA A C 1
ATOM 1449 O O . ALA A 1 171 ? -3.273 2.670 19.045 1.00 92.25 171 ALA A O 1
ATOM 1450 N N . ARG A 1 172 ? -1.458 3.726 18.246 1.00 93.94 172 ARG A N 1
ATOM 1451 C CA . ARG A 1 172 ? -1.539 4.855 19.180 1.00 93.94 172 ARG A CA 1
ATOM 1452 C C . ARG A 1 172 ? -2.798 5.695 18.961 1.00 93.94 172 ARG A C 1
ATOM 1454 O O . ARG A 1 172 ? -3.468 6.026 19.932 1.00 93.94 172 ARG A O 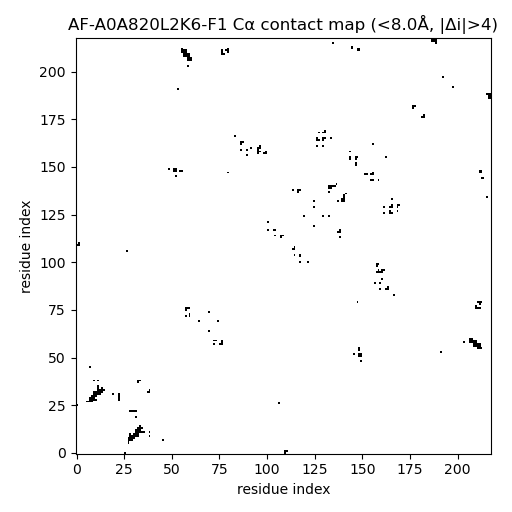1
ATOM 1461 N N . GLU A 1 173 ? -3.127 6.042 17.718 1.00 92.31 173 GLU A N 1
ATOM 1462 C CA . GLU A 1 173 ? -4.350 6.805 17.426 1.00 92.31 173 GLU A CA 1
ATOM 1463 C C . GLU A 1 173 ? -5.617 5.990 17.735 1.00 92.31 173 GLU A C 1
ATOM 1465 O O . GLU A 1 173 ? -6.585 6.535 18.259 1.00 92.31 173 GLU A O 1
ATOM 1470 N N . HIS A 1 174 ? -5.591 4.672 17.511 1.00 90.62 174 HIS A N 1
ATOM 1471 C CA . HIS A 1 174 ? -6.671 3.778 17.924 1.00 90.62 174 HIS A CA 1
ATOM 1472 C C . HIS A 1 174 ? -6.870 3.781 19.445 1.00 90.62 174 HIS A C 1
ATOM 1474 O O . HIS A 1 174 ? -8.002 3.913 19.900 1.00 90.62 174 HIS A O 1
ATOM 1480 N N . HIS A 1 175 ? -5.794 3.697 20.235 1.00 91.50 175 HIS A N 1
ATOM 1481 C CA . HIS A 1 175 ? -5.890 3.782 21.695 1.00 91.50 175 HIS A CA 1
ATOM 1482 C C . HIS A 1 175 ? -6.541 5.087 22.162 1.00 91.50 175 HIS A C 1
ATOM 1484 O O . HIS A 1 175 ? -7.463 5.039 22.971 1.00 91.50 175 HIS A O 1
ATOM 1490 N N . LYS A 1 176 ? -6.145 6.231 21.591 1.00 90.81 176 LYS A N 1
ATOM 1491 C CA . LYS A 1 176 ? -6.775 7.526 21.899 1.00 90.81 176 LYS A CA 1
ATOM 1492 C C . LYS A 1 176 ? -8.272 7.536 21.580 1.00 90.81 176 LYS A C 1
ATOM 1494 O O . LYS A 1 176 ? -9.056 8.096 22.337 1.00 90.81 176 LYS A O 1
ATOM 1499 N N . LEU A 1 177 ? -8.678 6.915 20.469 1.00 89.19 177 LEU A N 1
ATOM 1500 C CA . LEU A 1 177 ? -10.092 6.796 20.107 1.00 89.19 177 LEU A CA 1
ATOM 1501 C C . LEU A 1 177 ? -10.858 5.905 21.098 1.00 89.19 177 LEU A C 1
ATOM 1503 O O . LEU A 1 177 ? -11.994 6.214 21.432 1.00 89.19 177 LEU A O 1
ATOM 1507 N N . MET A 1 178 ? -10.248 4.826 21.595 1.00 87.44 178 MET A N 1
ATOM 1508 C CA . MET A 1 178 ? -10.880 3.945 22.590 1.00 87.44 178 MET A CA 1
ATOM 1509 C C . MET A 1 178 ? -11.054 4.612 23.963 1.00 87.44 178 MET A C 1
ATOM 1511 O O . MET A 1 178 ? -11.958 4.240 24.710 1.00 87.44 178 MET A O 1
ATOM 1515 N N . GLU A 1 179 ? -10.207 5.589 24.288 1.00 89.25 179 GLU A N 1
ATOM 1516 C CA . GLU A 1 179 ? -10.320 6.422 25.493 1.00 89.25 179 GLU A CA 1
ATOM 1517 C C . GLU A 1 179 ? -11.366 7.544 25.348 1.00 89.25 179 GLU A C 1
ATOM 1519 O O . GLU A 1 179 ? -11.802 8.117 26.347 1.00 89.25 179 GLU A O 1
ATOM 1524 N N . SER A 1 180 ? -11.800 7.849 24.120 1.00 85.81 180 SER A N 1
ATOM 1525 C CA . SER A 1 180 ? -12.824 8.858 23.841 1.00 85.81 180 SER A CA 1
ATOM 1526 C C . SER A 1 180 ? -14.226 8.381 24.260 1.00 85.81 180 SER A C 1
ATOM 1528 O O . SER A 1 180 ? -14.559 7.202 24.099 1.00 85.81 180 SER A O 1
ATOM 1530 N N . PRO A 1 181 ? -15.105 9.282 24.745 1.00 82.62 181 PRO A N 1
ATOM 1531 C CA . PRO A 1 181 ? -16.514 8.959 24.975 1.00 82.62 181 PRO A CA 1
ATOM 1532 C C . PRO A 1 181 ? -17.251 8.567 23.683 1.00 82.62 181 PRO A C 1
ATOM 1534 O O . PRO A 1 181 ? -18.193 7.773 23.724 1.00 82.62 181 PRO A O 1
ATOM 1537 N N . GLU A 1 182 ? -16.814 9.086 22.534 1.00 81.19 182 GLU A N 1
ATOM 1538 C CA . GLU A 1 182 ? -17.357 8.734 21.225 1.00 81.19 182 GLU A CA 1
ATOM 1539 C C . GLU A 1 182 ? -16.603 7.527 20.652 1.00 81.19 182 GLU A C 1
ATOM 1541 O O . GLU A 1 182 ? -15.503 7.645 20.114 1.00 81.19 182 GLU A O 1
ATOM 1546 N N . LYS A 1 183 ? -17.203 6.340 20.795 1.00 79.88 183 LYS A N 1
ATOM 1547 C CA . LYS A 1 183 ? -16.594 5.059 20.386 1.00 79.88 183 LYS A CA 1
ATOM 1548 C C . LYS A 1 183 ? -16.782 4.721 18.908 1.00 79.88 183 LYS A C 1
ATOM 1550 O O . LYS A 1 183 ? -16.202 3.749 18.427 1.00 79.88 183 LYS A O 1
ATOM 1555 N N . THR A 1 184 ? -17.604 5.491 18.203 1.00 84.12 184 THR A N 1
ATOM 1556 C CA . THR A 1 184 ? -17.990 5.213 16.821 1.00 84.12 184 THR A CA 1
ATOM 1557 C C . THR A 1 184 ? -17.531 6.353 15.935 1.00 84.12 184 THR A C 1
ATOM 1559 O O . THR A 1 184 ? -17.958 7.486 16.116 1.00 84.12 184 THR A O 1
ATOM 1562 N N . LEU A 1 185 ? -16.705 6.036 14.942 1.00 86.69 185 LEU A N 1
ATOM 1563 C CA . LEU A 1 185 ? -16.313 6.973 13.901 1.00 86.69 185 LEU A CA 1
ATOM 1564 C C . LEU A 1 185 ? -17.005 6.573 12.598 1.00 86.69 185 LEU A C 1
ATOM 1566 O O . LEU A 1 185 ? -16.822 5.455 12.115 1.00 86.69 185 LEU A O 1
ATOM 1570 N N . THR A 1 186 ? -17.784 7.487 12.026 1.00 89.56 186 THR A N 1
ATOM 1571 C CA . THR A 1 186 ? -18.345 7.302 10.682 1.00 89.56 186 THR A CA 1
ATOM 1572 C C . THR A 1 186 ? -17.405 7.936 9.670 1.00 89.56 186 THR A C 1
ATOM 1574 O O . THR A 1 186 ? -17.088 9.116 9.779 1.00 89.56 186 THR A O 1
ATOM 1577 N N . VAL A 1 187 ? -16.970 7.152 8.686 1.00 89.31 187 VAL A N 1
ATOM 1578 C CA . VAL A 1 187 ? -16.078 7.596 7.609 1.00 89.31 187 VAL A CA 1
ATOM 1579 C C . VAL A 1 187 ? -16.602 7.128 6.262 1.00 89.31 187 VAL A C 1
ATOM 1581 O O . VAL A 1 187 ? -17.333 6.138 6.182 1.00 89.31 187 VAL A O 1
ATOM 1584 N N . TYR A 1 188 ? -16.186 7.802 5.195 1.00 88.81 188 TYR A N 1
ATOM 1585 C CA . TYR A 1 188 ? -16.616 7.484 3.841 1.00 88.81 188 TYR A CA 1
ATOM 1586 C C . TYR A 1 188 ? -15.425 7.118 2.957 1.00 88.81 188 TYR A C 1
ATOM 1588 O O . TYR A 1 188 ? -14.340 7.698 3.033 1.00 88.81 188 TYR A O 1
ATOM 1596 N N . ARG A 1 189 ? -15.628 6.131 2.081 1.00 83.56 189 ARG A N 1
ATOM 1597 C CA . ARG A 1 189 ? -14.649 5.735 1.067 1.00 83.56 189 ARG A CA 1
ATOM 1598 C C . ARG A 1 189 ? -15.361 5.378 -0.225 1.00 83.56 189 ARG A C 1
ATOM 1600 O O . ARG A 1 189 ? -16.211 4.495 -0.250 1.00 83.56 189 ARG A O 1
ATOM 1607 N N . GLY A 1 190 ? -14.976 6.052 -1.303 1.00 82.00 190 GLY A N 1
ATOM 1608 C CA . GLY A 1 190 ? -15.370 5.653 -2.648 1.00 82.00 190 GLY A CA 1
ATOM 1609 C C . GLY A 1 190 ? -14.636 4.382 -3.069 1.00 82.00 190 GLY A C 1
ATOM 1610 O O . GLY A 1 190 ? -13.434 4.248 -2.831 1.00 82.00 190 GLY A O 1
ATOM 1611 N N . MET A 1 191 ? -15.352 3.468 -3.718 1.00 76.94 191 MET A N 1
ATOM 1612 C CA . MET A 1 191 ? -14.800 2.228 -4.257 1.00 76.94 191 MET A CA 1
ATOM 1613 C C . MET A 1 191 ? -15.374 1.972 -5.646 1.00 76.94 191 MET A C 1
ATOM 1615 O O . MET A 1 191 ? -16.560 2.193 -5.886 1.00 76.94 191 MET A O 1
ATOM 1619 N N . ARG A 1 192 ? -14.519 1.524 -6.567 1.00 75.81 192 ARG A N 1
ATOM 1620 C CA . ARG A 1 192 ? -14.944 1.058 -7.886 1.00 75.81 192 ARG A CA 1
ATOM 1621 C C . ARG A 1 192 ? -15.193 -0.440 -7.788 1.00 75.81 192 ARG A C 1
ATOM 1623 O O . ARG A 1 192 ? -14.342 -1.142 -7.265 1.00 75.81 192 ARG A O 1
ATOM 1630 N N . LEU A 1 193 ? -16.337 -0.887 -8.290 1.00 76.62 193 LEU A N 1
ATOM 1631 C CA . LEU A 1 193 ? -16.720 -2.294 -8.318 1.00 76.62 193 LEU A CA 1
ATOM 1632 C C . LEU A 1 193 ? -17.172 -2.673 -9.723 1.00 76.62 193 LEU A C 1
ATOM 1634 O O . LEU A 1 193 ? -17.853 -1.894 -10.397 1.00 76.62 193 LEU A O 1
ATOM 1638 N N . SER A 1 194 ? -16.811 -3.876 -10.142 1.00 80.44 194 SER A N 1
ATOM 1639 C CA . SER A 1 194 ? -17.464 -4.579 -11.238 1.00 80.44 194 SER A CA 1
ATOM 1640 C C . SER A 1 194 ? -18.896 -4.973 -10.853 1.00 80.44 194 SER A C 1
ATOM 1642 O O . SER A 1 194 ? -19.284 -4.983 -9.679 1.00 80.44 194 SER A O 1
ATOM 1644 N N . SER A 1 195 ? -19.706 -5.321 -11.852 1.00 81.38 195 SER A N 1
ATOM 1645 C CA . SER A 1 195 ? -21.062 -5.828 -11.616 1.00 81.38 195 SER A CA 1
ATOM 1646 C C . SER A 1 195 ? -21.062 -7.119 -10.792 1.00 81.38 195 SER A C 1
ATOM 1648 O O . SER A 1 195 ? -21.948 -7.310 -9.962 1.00 81.38 195 SER A O 1
ATOM 1650 N N . GLU A 1 196 ? -20.056 -7.974 -10.979 1.00 81.19 196 GLU A N 1
ATOM 1651 C CA . GLU A 1 196 ? -19.902 -9.223 -10.232 1.00 81.19 196 GLU A CA 1
ATOM 1652 C C . GLU A 1 196 ? -19.583 -8.967 -8.759 1.00 81.19 196 GLU A C 1
ATOM 1654 O O . GLU A 1 196 ? -20.243 -9.524 -7.884 1.00 81.19 196 GLU A O 1
ATOM 1659 N N . GLU A 1 197 ? -18.631 -8.080 -8.461 1.00 80.38 197 GLU A N 1
ATOM 1660 C CA . GLU A 1 197 ? -18.302 -7.714 -7.079 1.00 80.38 197 GLU A CA 1
ATOM 1661 C C . GLU A 1 197 ? -19.487 -7.047 -6.375 1.00 80.38 197 GLU A C 1
ATOM 1663 O O . GLU A 1 197 ? -19.775 -7.354 -5.218 1.00 80.38 197 GLU A O 1
ATOM 1668 N N . LEU A 1 198 ? -20.225 -6.177 -7.072 1.00 85.44 198 LEU A N 1
ATOM 1669 C CA . LEU A 1 198 ? -21.434 -5.564 -6.524 1.00 85.44 198 LEU A CA 1
ATOM 1670 C C . LEU A 1 198 ? -22.501 -6.613 -6.178 1.00 85.44 198 LEU A C 1
ATOM 1672 O O . LEU A 1 198 ? -23.152 -6.505 -5.137 1.00 85.44 198 LEU A O 1
ATOM 1676 N N . ASN A 1 199 ? -22.691 -7.623 -7.030 1.00 86.38 199 ASN A N 1
ATOM 1677 C CA . ASN A 1 199 ? -23.618 -8.718 -6.745 1.00 86.38 199 ASN A CA 1
ATOM 1678 C C . ASN A 1 199 ? -23.138 -9.550 -5.552 1.00 86.38 199 ASN A C 1
ATOM 1680 O O . ASN A 1 199 ? -23.930 -9.788 -4.641 1.00 86.38 199 ASN A O 1
ATOM 1684 N N . LYS A 1 200 ? -21.835 -9.856 -5.468 1.00 82.25 200 LYS A N 1
ATOM 1685 C CA . LYS A 1 200 ? -21.248 -10.505 -4.286 1.00 82.25 200 LYS A CA 1
ATOM 1686 C C . LYS A 1 200 ? -21.526 -9.704 -3.008 1.00 82.25 200 LYS A C 1
ATOM 1688 O O . LYS A 1 200 ? -21.916 -10.297 -2.008 1.00 82.25 200 LYS A O 1
ATOM 1693 N N . PHE A 1 201 ? -21.412 -8.374 -3.011 1.00 83.31 201 PHE A N 1
ATOM 1694 C CA . PHE A 1 201 ? -21.788 -7.563 -1.841 1.00 83.31 201 PHE A CA 1
ATOM 1695 C C . PHE A 1 201 ? -23.262 -7.701 -1.462 1.00 83.31 201 PHE A C 1
ATOM 1697 O O . PHE A 1 201 ? -23.583 -7.839 -0.282 1.00 83.31 201 PHE A O 1
ATOM 1704 N N . LYS A 1 202 ? -24.164 -7.658 -2.449 1.00 87.06 202 LYS A N 1
ATOM 1705 C CA . LYS A 1 202 ? -25.608 -7.788 -2.210 1.00 87.06 202 LYS A CA 1
ATOM 1706 C C . LYS A 1 202 ? -25.965 -9.153 -1.624 1.00 87.06 202 LYS A C 1
ATOM 1708 O O . LYS A 1 202 ? -26.786 -9.217 -0.716 1.00 87.06 202 LYS A O 1
ATOM 1713 N N . GLU A 1 203 ? -25.332 -10.215 -2.110 1.00 87.00 203 GLU A N 1
ATOM 1714 C CA . GLU A 1 203 ? -25.546 -11.591 -1.645 1.00 87.00 203 GLU A CA 1
ATOM 1715 C C . GLU A 1 203 ? -24.945 -11.861 -0.257 1.00 87.00 203 GLU A C 1
ATOM 1717 O O . GLU A 1 203 ? -25.377 -12.777 0.440 1.00 87.00 203 GLU A O 1
ATOM 1722 N N . ASN A 1 204 ? -23.966 -11.059 0.174 1.00 81.25 204 ASN A N 1
ATOM 1723 C CA . ASN A 1 204 ? -23.246 -11.241 1.437 1.00 81.25 204 ASN A CA 1
ATOM 1724 C C . ASN A 1 204 ? -23.580 -10.163 2.490 1.00 81.25 204 ASN A C 1
ATOM 1726 O O . ASN A 1 204 ? -22.767 -9.872 3.370 1.00 81.25 204 ASN A O 1
ATOM 1730 N N . GLN A 1 205 ? -24.785 -9.581 2.441 1.00 85.94 205 GLN A N 1
ATOM 1731 C CA . GLN A 1 205 ? -25.264 -8.673 3.490 1.00 85.94 205 GLN A CA 1
ATOM 1732 C C . GLN A 1 205 ? -25.270 -9.358 4.866 1.00 85.94 205 GLN A C 1
ATOM 1734 O O . GLN A 1 205 ? -25.693 -10.503 5.009 1.00 85.94 205 GLN A O 1
ATOM 1739 N N . GLY A 1 206 ? -24.788 -8.647 5.889 1.00 83.25 206 GLY A N 1
ATOM 1740 C CA . GLY A 1 206 ? -24.662 -9.171 7.253 1.00 83.25 206 GLY A CA 1
ATOM 1741 C C . GLY A 1 206 ? -23.447 -10.078 7.495 1.00 83.25 206 GLY A C 1
ATOM 1742 O O . GLY A 1 206 ? -23.276 -10.545 8.620 1.00 83.25 206 GLY A O 1
ATOM 1743 N N . LYS A 1 207 ? -22.597 -10.321 6.486 1.00 83.00 207 LYS A N 1
ATOM 1744 C CA . LYS A 1 207 ? -21.339 -11.076 6.633 1.00 83.00 207 LYS A CA 1
ATOM 1745 C C . LYS A 1 207 ? -20.133 -10.164 6.907 1.00 83.00 207 LYS A C 1
ATOM 1747 O O . LYS A 1 207 ? -20.244 -8.940 6.926 1.00 83.00 207 LYS A O 1
ATOM 1752 N N . ILE A 1 208 ? -18.973 -10.786 7.131 1.00 79.75 208 ILE A N 1
ATOM 1753 C CA . ILE A 1 208 ? -17.705 -10.114 7.444 1.00 79.75 208 ILE A CA 1
ATOM 1754 C C . ILE A 1 208 ? -16.903 -9.864 6.163 1.00 79.75 208 ILE A C 1
ATOM 1756 O O . ILE A 1 208 ? -16.813 -10.722 5.283 1.00 79.75 208 ILE A O 1
ATOM 1760 N N . ILE A 1 209 ? -16.275 -8.692 6.100 1.00 78.19 209 ILE A N 1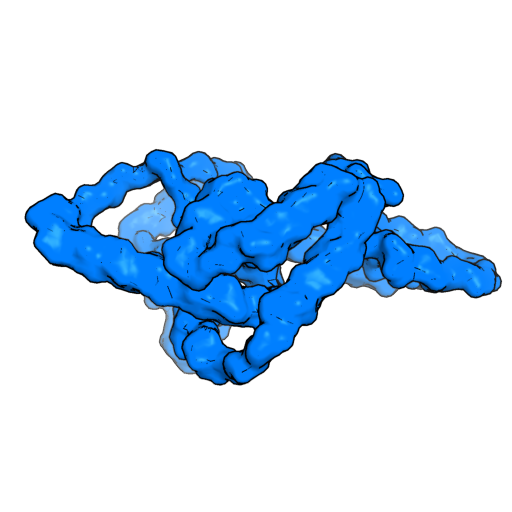
ATOM 1761 C CA . ILE A 1 209 ? -15.350 -8.287 5.040 1.00 78.19 209 ILE A CA 1
ATOM 1762 C C . ILE A 1 209 ? -13.969 -8.088 5.672 1.00 78.19 209 ILE A C 1
ATOM 1764 O O . ILE A 1 209 ? -13.865 -7.479 6.738 1.00 78.19 209 ILE A O 1
ATOM 1768 N N . SER A 1 210 ? -12.919 -8.591 5.023 1.00 78.69 210 SER A N 1
ATOM 1769 C CA . SER A 1 210 ? -11.528 -8.238 5.333 1.00 78.69 210 SER A CA 1
ATOM 1770 C C . SER A 1 210 ? -10.985 -7.304 4.265 1.00 78.69 210 SER A C 1
ATOM 1772 O O . SER A 1 210 ? -11.449 -7.295 3.127 1.00 78.69 210 SER A O 1
ATOM 1774 N N . THR A 1 211 ? -10.020 -6.490 4.664 1.00 79.94 211 THR A N 1
ATOM 1775 C CA . THR A 1 211 ? -9.351 -5.515 3.808 1.00 79.94 211 THR A CA 1
ATOM 1776 C C . THR A 1 211 ? -7.916 -5.945 3.580 1.00 79.94 211 THR A C 1
ATOM 1778 O O . THR A 1 211 ? -7.225 -6.301 4.538 1.00 79.94 211 THR A O 1
ATOM 1781 N N . ASP A 1 212 ? -7.428 -5.760 2.362 1.00 77.19 212 ASP A N 1
ATOM 1782 C CA . ASP A 1 212 ? -6.109 -6.279 1.960 1.00 77.19 212 ASP A CA 1
ATOM 1783 C C . ASP A 1 212 ? -4.973 -5.316 2.321 1.00 77.19 212 ASP A C 1
ATOM 1785 O O . ASP A 1 212 ? -3.809 -5.519 1.984 1.00 77.19 212 ASP A O 1
ATOM 1789 N N . GLY A 1 213 ? -5.306 -4.233 3.023 1.00 85.81 213 GLY A N 1
ATOM 1790 C CA . GLY A 1 213 ? -4.380 -3.192 3.413 1.00 85.81 213 GLY A CA 1
ATOM 1791 C C . GLY A 1 213 ? -5.015 -2.120 4.290 1.00 85.81 213 GLY A C 1
ATOM 1792 O O . GLY A 1 213 ? -6.160 -2.221 4.730 1.00 85.81 213 GLY A O 1
ATOM 1793 N N . TYR A 1 214 ? -4.260 -1.049 4.524 1.00 88.00 214 TYR A N 1
ATOM 1794 C CA . TYR A 1 214 ? -4.756 0.114 5.253 1.00 88.00 214 TYR A CA 1
ATOM 1795 C C . TYR A 1 214 ? -5.814 0.871 4.445 1.00 88.00 214 TYR A C 1
ATOM 1797 O O . TYR A 1 214 ? -5.642 1.152 3.255 1.00 88.00 214 TYR A O 1
ATOM 1805 N N . LEU A 1 215 ? -6.894 1.269 5.116 1.00 86.62 215 LEU A N 1
ATOM 1806 C CA . LEU A 1 215 ? -7.923 2.113 4.526 1.00 86.62 215 LEU A CA 1
ATOM 1807 C C . LEU A 1 215 ? -7.606 3.595 4.751 1.00 86.62 215 LEU A C 1
ATOM 1809 O O . LEU A 1 215 ? -7.361 4.037 5.869 1.00 86.62 215 LEU A O 1
ATOM 1813 N N . CYS A 1 216 ? -7.669 4.371 3.671 1.00 86.12 216 CYS A N 1
ATOM 1814 C CA . CYS A 1 216 ? -7.711 5.832 3.711 1.00 86.12 216 CYS A CA 1
ATOM 1815 C C . CYS A 1 216 ? -9.136 6.291 3.398 1.00 86.12 216 CYS A C 1
ATOM 1817 O O . CYS A 1 216 ? -9.688 5.922 2.356 1.00 86.12 216 CYS A O 1
ATOM 1819 N N . THR A 1 217 ? -9.726 7.070 4.291 1.00 87.12 217 THR A N 1
ATOM 1820 C CA . THR A 1 217 ? -11.128 7.495 4.230 1.00 87.12 217 THR A CA 1
ATOM 1821 C C . THR A 1 217 ? -11.225 9.009 4.417 1.00 87.12 217 THR A C 1
ATOM 1823 O O . THR A 1 217 ? -10.265 9.629 4.879 1.00 87.12 217 THR A O 1
ATOM 1826 N N . THR A 1 218 ? -12.355 9.594 4.027 1.00 76.19 218 THR A N 1
ATOM 1827 C CA . THR A 1 218 ? -12.702 11.008 4.256 1.00 76.19 218 THR A CA 1
ATOM 1828 C C . THR A 1 218 ? -13.815 11.139 5.273 1.00 76.19 218 THR A C 1
ATOM 1830 O O . THR A 1 218 ? -14.686 10.234 5.282 1.00 76.19 218 THR A O 1
#

Mean predicted aligned error: 10.29 Å

Organism: NCBI:txid433720

Secondary structure (DSSP, 8-state):
---TT---EEEE--S--S-GGGGGT-TTEEEEESSHHHHHHHHHHHHHHHHHHH--EEEE-TTS--GGG--HHHHHHHHHHHHHHHHTTS---TTHHHHHHHHHHHHTTT-HHHHHHHHHHHHH--GGGHHHHHHTT-HHHHHHHHHHHTT-HHHHHHTHHHHHHHHHHHHHHHHHHHHSS-------------HHHHHHHHHTTTSEEEESS-----

Foldseek 3Di:
DCDVPQQADEAEDQDPDPPLPCCQQAVRYQHYHNDPVVVVVSVVVVVVLVVLLQDWWQFDDPPPDDPVDQDPSNCLQCLVVVVLVCLVVQDDDPCLLVQLLVVQCSNCPPVPVLNVLSVCCVPPPDLLCLVVCLQVPHPCVVQVSSCLSNVVVVNCSSCSSSSVSNSVNVVVVLVVCVVDPPVDDDWDDDGDDDPVVVVVCVVRPPGDMGGSDDDHTD

Radius of gyration: 20.25 Å; Cα contacts (8 Å, |Δi|>4): 176; chains: 1; bounding box: 48×44×60 Å

pLDDT: mean 80.91, std 13.47, range [42.75, 96.19]